Protein AF-0000000078899766 (afdb_homodimer)

Radius of gyration: 17.88 Å; Cα contacts (8 Å, |Δi|>4): 659; chains: 2; bounding box: 47×45×35 Å

Structure (mmCIF, N/CA/C/O backbone):
data_AF-0000000078899766-model_v1
#
loop_
_entity.id
_entity.type
_entity.pdbx_description
1 polymer 'methylmalonyl-CoA epimerase'
#
loop_
_atom_site.group_PDB
_atom_site.id
_atom_site.type_symbol
_atom_site.label_atom_id
_atom_site.label_alt_id
_atom_site.label_comp_id
_atom_site.label_asym_id
_atom_site.label_entity_id
_atom_site.label_seq_id
_atom_site.pdbx_PDB_ins_code
_atom_site.Cartn_x
_atom_site.Cartn_y
_atom_site.Cartn_z
_atom_site.occupancy
_atom_site.B_iso_or_equiv
_atom_site.auth_seq_id
_atom_site.auth_comp_id
_atom_site.auth_asym_id
_atom_site.auth_atom_id
_atom_site.pdbx_PDB_model_num
ATOM 1 N N . MET A 1 1 ? 4.43 -19.188 1.668 1 84.88 1 MET A N 1
ATOM 2 C CA . MET A 1 1 ? 5.105 -18.469 0.588 1 84.88 1 MET A CA 1
ATOM 3 C C . MET A 1 1 ? 5.336 -17.016 0.96 1 84.88 1 MET A C 1
ATOM 5 O O . MET A 1 1 ? 6.441 -16.641 1.365 1 84.88 1 MET A O 1
ATOM 9 N N . ILE A 1 2 ? 4.613 -15.852 0.729 1 97.75 2 ILE A N 1
ATOM 10 C CA . ILE A 1 2 ? 4.945 -14.492 1.145 1 97.75 2 ILE A CA 1
ATOM 11 C C . ILE A 1 2 ? 4.742 -14.352 2.65 1 97.75 2 ILE A C 1
ATOM 13 O O . ILE A 1 2 ? 3.818 -14.938 3.217 1 97.75 2 ILE A O 1
ATOM 17 N N . GLY A 1 3 ? 5.699 -13.695 3.354 1 98.06 3 GLY A N 1
ATOM 18 C CA . GLY A 1 3 ? 5.621 -13.375 4.77 1 98.06 3 GLY A CA 1
ATOM 19 C C . GLY A 1 3 ? 5.098 -11.977 5.039 1 98.06 3 GLY A C 1
ATOM 20 O O . GLY A 1 3 ? 4.066 -11.578 4.5 1 98.06 3 GLY A O 1
ATOM 21 N N . ARG A 1 4 ? 5.824 -11.227 5.848 1 98.5 4 ARG A N 1
ATOM 22 C CA . ARG A 1 4 ? 5.449 -9.891 6.293 1 98.5 4 ARG A CA 1
ATOM 23 C C . ARG A 1 4 ? 5.434 -8.906 5.129 1 98.5 4 ARG A C 1
ATOM 25 O O . ARG A 1 4 ? 6.176 -9.078 4.16 1 98.5 4 ARG A O 1
ATOM 32 N N . LEU A 1 5 ? 4.52 -7.902 5.199 1 98.88 5 LEU A N 1
ATOM 33 C CA . LEU A 1 5 ? 4.664 -6.715 4.363 1 98.88 5 LEU A CA 1
ATOM 34 C C . LEU A 1 5 ? 5.859 -5.883 4.809 1 98.88 5 LEU A C 1
ATOM 36 O O . LEU A 1 5 ? 5.855 -5.312 5.902 1 98.88 5 LEU A O 1
ATOM 40 N N . ASN A 1 6 ? 6.859 -5.855 3.98 1 98.69 6 ASN A N 1
ATOM 41 C CA . ASN A 1 6 ? 8.078 -5.133 4.336 1 98.69 6 ASN A CA 1
ATOM 42 C C . ASN A 1 6 ? 7.867 -3.621 4.285 1 98.69 6 ASN A C 1
ATOM 44 O O . ASN A 1 6 ? 8.266 -2.904 5.203 1 98.69 6 ASN A O 1
ATOM 48 N N . HIS A 1 7 ? 7.293 -3.176 3.213 1 98.81 7 HIS A N 1
ATOM 49 C CA . HIS A 1 7 ? 7.004 -1.754 3.061 1 98.81 7 HIS A CA 1
ATOM 50 C C . HIS A 1 7 ? 6.027 -1.511 1.915 1 98.81 7 HIS A C 1
ATOM 52 O O . HIS A 1 7 ? 5.766 -2.41 1.113 1 98.81 7 HIS A O 1
ATOM 58 N N . VAL A 1 8 ? 5.422 -0.384 1.888 1 98.94 8 VAL A N 1
ATOM 59 C CA . VAL A 1 8 ? 4.715 0.213 0.761 1 98.94 8 VAL A CA 1
ATOM 60 C C . VAL A 1 8 ? 5.5 1.412 0.234 1 98.94 8 VAL A C 1
ATOM 62 O O . VAL A 1 8 ? 5.918 2.277 1.008 1 98.94 8 VAL A O 1
ATOM 65 N N . ALA A 1 9 ? 5.711 1.458 -1.055 1 98.88 9 ALA A N 1
ATOM 66 C CA . ALA A 1 9 ? 6.484 2.557 -1.629 1 98.88 9 ALA A CA 1
ATOM 67 C C . ALA A 1 9 ? 5.566 3.584 -2.289 1 98.88 9 ALA A C 1
ATOM 69 O O . ALA A 1 9 ? 4.648 3.223 -3.025 1 98.88 9 ALA A O 1
ATOM 70 N N . ILE A 1 10 ? 5.793 4.809 -1.999 1 98.94 10 ILE A N 1
ATOM 71 C CA . ILE A 1 10 ? 5.086 5.938 -2.594 1 98.94 10 ILE A CA 1
ATOM 72 C C . ILE A 1 10 ? 6.082 6.859 -3.291 1 98.94 10 ILE A C 1
ATOM 74 O O . ILE A 1 10 ? 7.055 7.309 -2.682 1 98.94 10 ILE A O 1
ATOM 78 N N . VAL A 1 11 ? 5.871 7.105 -4.582 1 98.88 11 VAL A N 1
ATOM 79 C CA . VAL A 1 11 ? 6.652 8.109 -5.305 1 98.88 11 VAL A CA 1
ATOM 80 C C . VAL A 1 11 ? 6.086 9.5 -5.039 1 98.88 11 VAL A C 1
ATOM 82 O O . VAL A 1 11 ? 4.871 9.703 -5.113 1 98.88 11 VAL A O 1
ATOM 85 N N . VAL A 1 12 ? 6.953 10.406 -4.691 1 98.88 12 VAL A N 1
ATOM 86 C CA . VAL A 1 12 ? 6.5 11.75 -4.344 1 98.88 12 VAL A CA 1
ATOM 87 C C . VAL A 1 12 ? 7.25 12.781 -5.18 1 98.88 12 VAL A C 1
ATOM 89 O O . VAL A 1 12 ? 8.438 12.609 -5.473 1 98.88 12 VAL A O 1
ATOM 92 N N . PRO A 1 13 ? 6.625 13.867 -5.598 1 98.38 13 PRO A N 1
ATOM 93 C CA . PRO A 1 13 ? 7.285 14.883 -6.422 1 98.38 13 PRO A CA 1
ATOM 94 C C . PRO A 1 13 ? 8.266 15.742 -5.629 1 98.38 13 PRO A C 1
ATOM 96 O O . PRO A 1 13 ? 9.195 16.312 -6.203 1 98.38 13 PRO A O 1
ATOM 99 N N . ASP A 1 14 ? 8.008 15.883 -4.332 1 98.38 14 ASP A N 1
ATOM 100 C CA . ASP A 1 14 ? 8.812 16.688 -3.42 1 98.38 14 ASP A CA 1
ATOM 101 C C . 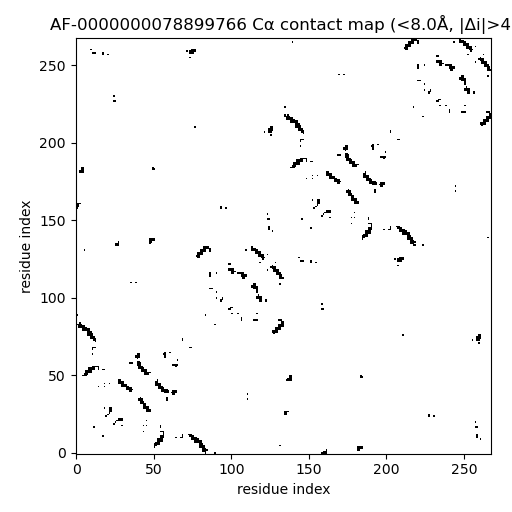ASP A 1 14 ? 9.062 15.953 -2.105 1 98.38 14 ASP A C 1
ATOM 103 O O . ASP A 1 14 ? 8.188 15.93 -1.23 1 98.38 14 ASP A O 1
ATOM 107 N N . LEU A 1 15 ? 10.25 15.414 -2.002 1 98.56 15 LEU A N 1
ATOM 108 C CA . LEU A 1 15 ? 10.578 14.531 -0.887 1 98.56 15 LEU A CA 1
ATOM 109 C C . LEU A 1 15 ? 10.539 15.289 0.435 1 98.56 15 LEU A C 1
ATOM 111 O O . LEU A 1 15 ? 10.07 14.758 1.446 1 98.56 15 LEU A O 1
ATOM 115 N N . ALA A 1 16 ? 11.102 16.469 0.474 1 98.62 16 ALA A N 1
ATOM 116 C CA . ALA A 1 16 ? 11.102 17.281 1.688 1 98.62 16 ALA A CA 1
ATOM 117 C C . ALA A 1 16 ? 9.68 17.578 2.148 1 98.62 16 ALA A C 1
ATOM 119 O O . ALA A 1 16 ? 9.367 17.469 3.336 1 98.62 16 ALA A O 1
ATOM 120 N N . ALA A 1 17 ? 8.812 18 1.228 1 98.5 17 ALA A N 1
ATOM 121 C CA . ALA A 1 17 ? 7.414 18.281 1.545 1 98.5 17 ALA A CA 1
ATOM 122 C C . ALA A 1 17 ? 6.719 17.031 2.086 1 98.5 17 ALA A C 1
ATOM 124 O O . ALA A 1 17 ? 5.984 17.109 3.076 1 98.5 17 ALA A O 1
ATOM 125 N N . ALA A 1 18 ? 6.906 15.906 1.445 1 98.75 18 ALA A N 1
ATOM 126 C CA . ALA A 1 18 ? 6.285 14.656 1.876 1 98.75 18 ALA A CA 1
ATOM 127 C C . ALA A 1 18 ? 6.773 14.25 3.264 1 98.75 18 ALA A C 1
ATOM 129 O O . ALA A 1 18 ? 5.973 13.867 4.121 1 98.75 18 ALA A O 1
ATOM 130 N N . SER A 1 19 ? 8.086 14.328 3.453 1 98.81 19 SER A N 1
ATOM 131 C CA . SER A 1 19 ? 8.664 14.023 4.758 1 98.81 19 SER A CA 1
ATOM 132 C C . SER A 1 19 ? 8.062 14.898 5.848 1 98.81 19 SER A C 1
ATOM 134 O O . SER A 1 19 ? 7.711 14.414 6.926 1 98.81 19 SER A O 1
ATOM 136 N N . GLY A 1 20 ? 7.973 16.172 5.574 1 98.5 20 GLY A N 1
ATOM 137 C CA . GLY A 1 20 ? 7.379 17.094 6.523 1 98.5 20 GLY A CA 1
ATOM 138 C C . GLY A 1 20 ? 5.934 16.766 6.855 1 98.5 20 GLY A C 1
ATOM 139 O O . GLY A 1 20 ? 5.527 16.828 8.016 1 98.5 20 GLY A O 1
ATOM 140 N N . THR A 1 21 ? 5.152 16.438 5.855 1 98.31 21 THR A N 1
ATOM 141 C CA . THR A 1 21 ? 3.752 16.094 6.062 1 98.31 21 THR A CA 1
ATOM 142 C C . THR A 1 21 ? 3.625 14.859 6.953 1 98.31 21 THR A C 1
ATOM 144 O O . THR A 1 21 ? 2.852 14.859 7.914 1 98.31 21 THR A O 1
ATOM 147 N N . TYR A 1 22 ? 4.363 13.789 6.656 1 98.75 22 TYR A N 1
ATOM 148 C CA . TYR A 1 22 ? 4.285 12.562 7.449 1 98.75 22 TYR A CA 1
ATOM 149 C C . TYR A 1 22 ? 4.773 12.805 8.875 1 98.75 22 TYR A C 1
ATOM 151 O O . TYR A 1 22 ? 4.199 12.281 9.828 1 98.75 22 TYR A O 1
ATOM 159 N N . ARG A 1 23 ? 5.797 13.578 9.016 1 98.31 23 ARG A N 1
ATOM 160 C CA . ARG A 1 23 ? 6.379 13.852 10.32 1 98.31 23 ARG A CA 1
ATOM 161 C C . ARG A 1 23 ? 5.492 14.797 11.133 1 98.31 23 ARG A C 1
ATOM 163 O O . ARG A 1 23 ? 5.09 14.469 12.25 1 98.31 23 ARG A O 1
ATOM 170 N N . ASP A 1 24 ? 5.129 15.953 10.602 1 97.69 24 ASP A N 1
ATOM 171 C CA . ASP A 1 24 ? 4.551 17.062 11.359 1 97.69 24 ASP A CA 1
ATOM 172 C C . ASP A 1 24 ? 3.025 16.969 11.375 1 97.69 24 ASP A C 1
ATOM 174 O O . ASP A 1 24 ? 2.391 17.344 12.367 1 97.69 24 ASP A O 1
ATOM 178 N N . THR A 1 25 ? 2.42 16.531 10.297 1 97.62 25 THR A N 1
ATOM 179 C CA . THR A 1 25 ? 0.965 16.469 10.195 1 97.62 25 THR A CA 1
ATOM 180 C C . THR A 1 25 ? 0.443 15.109 10.656 1 97.62 25 THR A C 1
ATOM 182 O O . THR A 1 25 ? -0.487 15.031 11.461 1 97.62 25 THR A O 1
ATOM 185 N N . LEU A 1 26 ? 1.075 14.008 10.203 1 98 26 LEU A N 1
ATOM 186 C CA . LEU A 1 26 ? 0.578 12.664 10.508 1 98 26 LEU A CA 1
ATOM 187 C C . LEU A 1 26 ? 1.255 12.109 11.758 1 98 26 LEU A C 1
ATOM 189 O O . LEU A 1 26 ? 0.837 11.078 12.281 1 98 26 LEU A O 1
ATOM 193 N N . GLY A 1 27 ? 2.344 12.773 12.188 1 97.5 27 GLY A N 1
ATOM 194 C CA . GLY A 1 27 ? 2.949 12.461 13.477 1 97.5 27 GLY A CA 1
ATOM 195 C C . GLY A 1 27 ? 3.812 11.219 13.438 1 97.5 27 GLY A C 1
ATOM 196 O O . GLY A 1 27 ? 3.998 10.555 14.461 1 97.5 27 GLY A O 1
ATOM 197 N N . ALA A 1 28 ? 4.25 10.82 12.32 1 98.25 28 ALA A N 1
ATOM 198 C CA . ALA A 1 28 ? 5.07 9.617 12.18 1 98.25 28 ALA A CA 1
ATOM 199 C C . ALA A 1 28 ? 6.551 9.938 12.383 1 98.25 28 ALA A C 1
ATOM 201 O O . ALA A 1 28 ? 6.953 11.102 12.312 1 98.25 28 ALA A O 1
ATOM 202 N N . ARG A 1 29 ? 7.309 8.852 12.719 1 98.44 29 ARG A N 1
ATOM 203 C CA . ARG A 1 29 ? 8.766 8.961 12.672 1 98.44 29 ARG A CA 1
ATOM 204 C C . ARG A 1 29 ? 9.281 8.82 11.242 1 98.44 29 ARG A C 1
ATOM 206 O O . ARG A 1 29 ? 8.898 7.895 10.523 1 98.44 29 ARG A O 1
ATOM 213 N N . VAL A 1 30 ? 10.148 9.711 10.82 1 98.69 30 VAL A N 1
ATOM 214 C CA . VAL A 1 30 ? 10.625 9.781 9.445 1 98.69 30 VAL A CA 1
ATOM 215 C C . VAL A 1 30 ? 12.148 9.812 9.422 1 98.69 30 VAL A C 1
ATOM 217 O O . VAL A 1 30 ? 12.773 10.539 10.195 1 98.69 30 VAL A O 1
ATOM 220 N N . SER A 1 31 ? 12.781 9.047 8.594 1 98.69 31 SER A N 1
ATOM 221 C CA . SER A 1 31 ? 14.234 8.984 8.492 1 98.69 31 SER A CA 1
ATOM 222 C C . SER A 1 31 ? 14.781 10.156 7.688 1 98.69 31 SER A C 1
ATOM 224 O O . SER A 1 31 ? 14.023 10.914 7.086 1 98.69 31 SER A O 1
ATOM 226 N N . ALA A 1 32 ? 16.141 10.297 7.723 1 98.44 32 ALA A N 1
ATOM 227 C CA . ALA A 1 32 ? 16.797 11.203 6.801 1 98.44 32 ALA A CA 1
ATOM 228 C C . ALA A 1 32 ? 16.781 10.664 5.375 1 98.44 32 ALA A C 1
ATOM 230 O O . ALA A 1 32 ? 16.688 9.453 5.168 1 98.44 32 ALA A O 1
ATOM 231 N N . PRO A 1 33 ? 16.781 11.609 4.414 1 98.56 33 PRO A N 1
ATOM 232 C CA . PRO A 1 33 ? 16.891 11.133 3.033 1 98.56 33 PRO A CA 1
ATOM 233 C C . PRO A 1 33 ? 18.219 10.438 2.748 1 98.56 33 PRO A C 1
ATOM 235 O O . PRO A 1 33 ? 19.25 10.844 3.27 1 98.56 33 PRO A O 1
ATOM 238 N N . VAL A 1 34 ? 18.188 9.398 1.978 1 98.06 34 VAL A N 1
ATOM 239 C CA . VAL A 1 34 ? 19.359 8.656 1.545 1 98.06 34 VAL A CA 1
ATOM 240 C C . VAL A 1 34 ? 19.359 8.516 0.024 1 98.06 34 VAL A C 1
ATOM 242 O O . VAL A 1 34 ? 18.391 8.008 -0.554 1 98.06 34 VAL A O 1
ATOM 245 N N . ASP A 1 35 ? 20.406 8.945 -0.597 1 97.75 35 ASP A N 1
ATOM 246 C CA . ASP A 1 35 ? 20.578 8.742 -2.031 1 97.75 35 ASP A CA 1
ATOM 247 C C . ASP A 1 35 ? 21.016 7.309 -2.334 1 97.75 35 ASP A C 1
ATOM 249 O O . ASP A 1 35 ? 21.938 6.789 -1.71 1 97.75 35 ASP A O 1
ATOM 253 N N . LEU A 1 36 ? 20.328 6.719 -3.217 1 96.06 36 LEU A N 1
ATOM 254 C CA . LEU A 1 36 ? 20.688 5.406 -3.734 1 96.06 36 LEU A CA 1
ATOM 255 C C . LEU A 1 36 ? 20.969 5.469 -5.234 1 96.06 36 LEU A C 1
ATOM 257 O O . LEU A 1 36 ? 20.141 5.027 -6.039 1 96.06 36 LEU A O 1
ATOM 261 N N . PRO A 1 37 ? 22.125 5.898 -5.621 1 95.25 37 PRO A N 1
ATOM 262 C CA . PRO A 1 37 ? 22.438 6.133 -7.031 1 95.25 37 PRO A CA 1
ATOM 263 C C . PRO A 1 37 ? 22.25 4.883 -7.891 1 95.25 37 PRO A C 1
ATOM 265 O O . PRO A 1 37 ? 21.766 4.977 -9.023 1 95.25 37 PRO A O 1
ATOM 268 N N . ALA A 1 38 ? 22.609 3.734 -7.359 1 91.75 38 ALA A N 1
ATOM 269 C CA . ALA A 1 38 ? 22.484 2.49 -8.117 1 91.75 38 ALA A CA 1
ATOM 270 C C . ALA A 1 38 ? 21.031 2.191 -8.461 1 91.75 38 ALA A C 1
ATOM 272 O O . ALA A 1 38 ? 20.75 1.491 -9.43 1 91.75 38 ALA A O 1
ATOM 273 N N . HIS A 1 39 ? 20.109 2.793 -7.723 1 93.44 39 HIS A N 1
ATOM 274 C CA . HIS A 1 39 ? 18.688 2.566 -7.941 1 93.44 39 HIS A CA 1
ATOM 275 C C . HIS A 1 39 ? 18.016 3.789 -8.562 1 93.44 39 HIS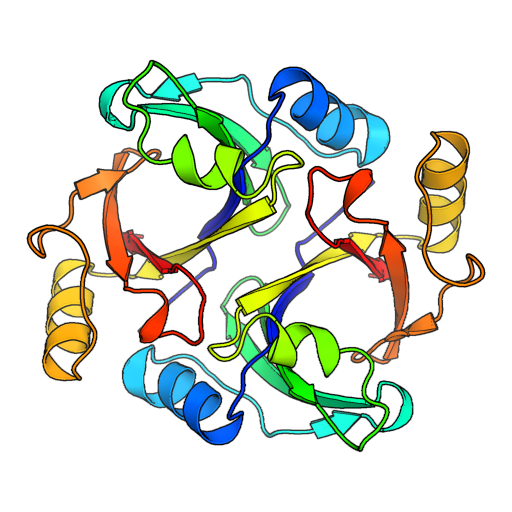 A C 1
ATOM 277 O O . HIS A 1 39 ? 16.828 3.771 -8.852 1 93.44 39 HIS A O 1
ATOM 283 N N . GLY A 1 40 ? 18.781 4.879 -8.719 1 96.56 40 GLY A N 1
ATOM 284 C CA . GLY A 1 40 ? 18.266 6.094 -9.336 1 96.56 40 GLY A CA 1
ATOM 285 C C . GLY A 1 40 ? 17.219 6.793 -8.508 1 96.56 40 GLY A C 1
ATOM 286 O O . GLY A 1 40 ? 16.312 7.43 -9.047 1 96.56 40 GLY A O 1
ATOM 287 N N . VAL A 1 41 ? 17.281 6.598 -7.172 1 98.19 41 VAL A N 1
ATOM 288 C CA . VAL A 1 41 ? 16.266 7.219 -6.344 1 98.19 41 VAL A CA 1
ATOM 289 C C . VAL A 1 41 ? 16.891 7.797 -5.078 1 98.19 41 VAL A C 1
ATOM 291 O O . VAL A 1 41 ? 18 7.41 -4.703 1 98.19 41 VAL A O 1
ATOM 294 N N . THR A 1 42 ? 16.266 8.789 -4.484 1 98.5 42 THR A N 1
ATOM 295 C CA . THR A 1 42 ? 16.422 9.164 -3.084 1 98.5 42 THR A CA 1
ATOM 296 C C . THR A 1 42 ? 15.258 8.633 -2.252 1 98.5 42 THR A C 1
ATOM 298 O O . THR A 1 42 ? 14.102 8.719 -2.67 1 98.5 42 THR A O 1
ATOM 301 N N . THR A 1 43 ? 15.578 8.078 -1.118 1 98.31 43 THR A N 1
ATOM 302 C CA . THR A 1 43 ? 14.523 7.441 -0.331 1 98.31 43 THR A CA 1
ATOM 303 C C . THR A 1 43 ? 14.453 8.047 1.068 1 98.31 43 THR A C 1
ATOM 305 O O . THR A 1 43 ? 15.453 8.547 1.581 1 98.31 43 THR A O 1
ATOM 308 N N . VAL A 1 44 ? 13.336 8.125 1.622 1 98.69 44 VAL A N 1
ATOM 309 C CA . VAL A 1 44 ? 13.008 8.398 3.018 1 98.69 44 VAL A CA 1
ATOM 310 C C . VAL A 1 44 ? 12.055 7.324 3.543 1 98.69 44 VAL A C 1
ATOM 312 O O . VAL A 1 44 ? 11.141 6.898 2.838 1 98.69 44 VAL A O 1
ATOM 315 N N . PHE A 1 45 ? 12.273 6.883 4.758 1 98.75 45 PHE A N 1
ATOM 316 C CA . PHE A 1 45 ? 11.383 5.883 5.34 1 98.75 45 PHE A CA 1
ATOM 317 C C . PHE A 1 45 ? 10.523 6.496 6.438 1 98.75 45 PHE A C 1
ATOM 319 O O . PHE A 1 45 ? 11.039 7.188 7.32 1 98.75 45 PHE A O 1
ATOM 326 N N . VAL A 1 46 ? 9.227 6.32 6.328 1 98.81 46 VAL A N 1
ATOM 327 C CA . VAL A 1 46 ? 8.266 6.559 7.402 1 98.81 46 VAL A CA 1
ATOM 328 C C . VAL A 1 46 ? 8.094 5.289 8.234 1 98.81 46 VAL A C 1
ATOM 330 O O . VAL A 1 46 ? 7.637 4.262 7.723 1 98.81 46 VAL A O 1
ATOM 333 N N . GLU A 1 47 ? 8.414 5.32 9.438 1 98.44 47 GLU A N 1
ATOM 334 C CA . GLU A 1 47 ? 8.383 4.141 10.289 1 98.44 47 GLU A CA 1
ATOM 335 C C . GLU A 1 47 ? 7.031 4.008 10.992 1 98.44 47 GLU A C 1
ATOM 337 O O . GLU A 1 47 ? 6.578 4.938 11.656 1 98.44 47 GLU A O 1
ATOM 342 N N . LEU A 1 48 ? 6.402 2.902 10.781 1 98.62 48 LEU A N 1
ATOM 343 C CA . LEU A 1 48 ? 5.195 2.52 11.508 1 98.62 48 LEU A CA 1
ATOM 344 C C . LEU A 1 48 ? 5.48 1.38 12.477 1 98.62 48 LEU A C 1
ATOM 346 O O . LEU A 1 48 ? 6.523 0.725 12.383 1 98.62 48 LEU A O 1
ATOM 350 N N . PRO A 1 49 ? 4.59 1.122 13.477 1 98.44 49 PRO A N 1
ATOM 351 C CA . PRO A 1 49 ? 4.836 0.057 14.453 1 98.44 49 PRO A CA 1
ATOM 352 C C . PRO A 1 49 ? 5.012 -1.312 13.797 1 98.44 49 PRO A C 1
ATOM 354 O O . PRO A 1 49 ? 5.695 -2.18 14.344 1 98.44 49 PRO A O 1
ATOM 357 N N . ASN A 1 50 ? 4.457 -1.531 12.68 1 98.75 50 ASN A N 1
ATOM 358 C CA . ASN A 1 50 ? 4.41 -2.893 12.156 1 98.75 50 ASN A CA 1
ATOM 359 C C . ASN A 1 50 ? 5.035 -2.98 10.766 1 98.75 50 ASN A C 1
ATOM 361 O O . ASN A 1 50 ? 5.207 -4.074 10.227 1 98.75 50 ASN A O 1
ATOM 365 N N . THR A 1 51 ? 5.375 -1.948 10.102 1 98.69 51 THR A N 1
ATOM 366 C CA . THR A 1 51 ? 5.957 -1.887 8.766 1 98.69 51 THR A CA 1
ATOM 367 C C . THR A 1 51 ? 6.5 -0.491 8.477 1 98.69 51 THR A C 1
ATOM 369 O O . THR A 1 51 ? 6.785 0.273 9.398 1 98.69 51 THR A O 1
ATOM 372 N N . LYS A 1 52 ? 6.738 -0.171 7.156 1 98.69 52 LYS A N 1
ATOM 373 C CA . LYS A 1 52 ? 7.25 1.137 6.758 1 98.69 52 LYS A CA 1
ATOM 374 C C . LYS A 1 52 ? 6.57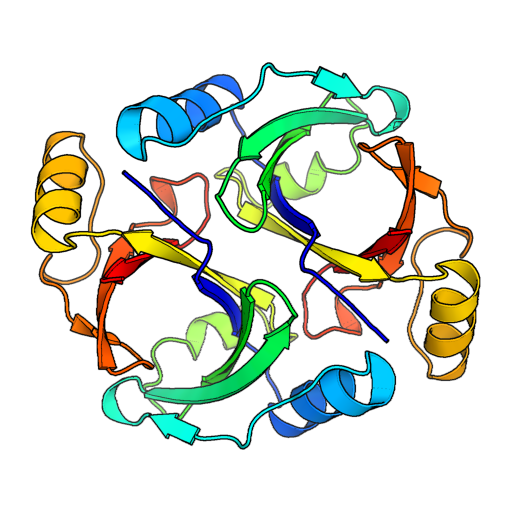4 1.627 5.48 1 98.69 52 LYS A C 1
ATOM 376 O O . LYS A 1 52 ? 6.109 0.823 4.672 1 98.69 52 LYS A O 1
ATOM 381 N N . ILE A 1 53 ? 6.504 2.918 5.398 1 98.88 53 ILE A N 1
ATOM 382 C CA . ILE A 1 53 ? 6.277 3.57 4.113 1 98.88 53 ILE A CA 1
ATOM 383 C C . ILE A 1 53 ? 7.602 4.078 3.549 1 98.88 53 ILE A C 1
ATOM 385 O O . ILE A 1 53 ? 8.359 4.754 4.246 1 98.88 53 ILE A O 1
ATOM 389 N N . GLU A 1 54 ? 7.918 3.662 2.367 1 98.81 54 GLU A N 1
ATOM 390 C CA . GLU A 1 54 ? 9.094 4.148 1.655 1 98.81 54 GLU A CA 1
ATOM 391 C C . GLU A 1 54 ? 8.734 5.285 0.702 1 98.81 54 GLU A C 1
ATOM 393 O O . GLU A 1 54 ? 8.016 5.074 -0.28 1 98.81 54 GLU A O 1
ATOM 398 N N . LEU A 1 55 ? 9.148 6.48 0.99 1 98.88 55 LEU A N 1
ATOM 399 C CA . LEU A 1 55 ? 9 7.605 0.074 1 98.88 55 LEU A CA 1
ATOM 400 C C . LEU A 1 55 ? 10.148 7.652 -0.922 1 98.88 55 LEU A C 1
ATOM 402 O O . LEU A 1 55 ? 11.32 7.57 -0.532 1 98.88 55 LEU A O 1
ATOM 406 N N . LEU A 1 56 ? 9.812 7.758 -2.205 1 98.81 56 LEU A N 1
ATOM 407 C CA . LEU A 1 56 ? 10.797 7.734 -3.277 1 98.81 56 LEU A CA 1
ATOM 408 C C . LEU A 1 56 ? 10.742 9.016 -4.098 1 98.81 56 LEU A C 1
ATOM 410 O O . LEU A 1 56 ? 9.656 9.508 -4.418 1 98.81 56 LEU A O 1
ATOM 414 N N . HIS A 1 57 ? 11.812 9.547 -4.422 1 98.75 57 HIS A N 1
ATOM 415 C CA . HIS A 1 57 ? 11.961 10.633 -5.379 1 98.75 57 HIS A CA 1
ATOM 416 C C . HIS A 1 57 ? 13.047 10.32 -6.406 1 98.75 57 HIS A C 1
ATOM 418 O O . HIS A 1 57 ? 14.078 9.734 -6.062 1 98.75 57 HIS A O 1
ATOM 424 N N . PRO A 1 58 ? 12.828 10.719 -7.695 1 98.5 58 PRO A N 1
ATOM 425 C CA . PRO A 1 58 ? 13.836 10.453 -8.727 1 98.5 58 PRO A CA 1
ATOM 426 C C . PRO A 1 58 ? 15.188 11.086 -8.414 1 98.5 58 PRO A C 1
ATOM 428 O O . PRO A 1 58 ? 15.242 12.211 -7.91 1 98.5 58 PRO A O 1
ATOM 431 N N . LEU A 1 59 ? 16.188 10.336 -8.578 1 98 59 LEU A N 1
ATOM 432 C CA . LEU A 1 59 ? 17.562 10.812 -8.5 1 98 59 LEU A CA 1
ATOM 433 C C . LEU A 1 59 ? 18.25 10.695 -9.852 1 98 59 LEU A C 1
ATOM 435 O O . LEU A 1 59 ? 18.438 9.586 -10.359 1 98 59 LEU A O 1
ATOM 439 N N . GLY A 1 60 ? 18.594 11.844 -10.469 1 94.25 60 GLY A N 1
ATOM 440 C CA . GLY A 1 60 ? 19.266 11.844 -11.766 1 94.25 60 GLY A CA 1
ATOM 441 C C . GLY A 1 60 ? 18.297 11.789 -12.938 1 94.25 60 GLY A C 1
ATOM 442 O O . GLY A 1 60 ? 17.109 11.531 -12.75 1 94.25 60 GLY A O 1
ATOM 443 N N . ALA A 1 61 ? 18.75 11.969 -14.148 1 91.38 61 ALA A N 1
ATOM 444 C CA . ALA A 1 61 ? 17.938 12.07 -15.359 1 91.38 61 ALA A CA 1
ATOM 445 C C . ALA A 1 61 ? 17.438 10.703 -15.805 1 91.38 61 ALA A C 1
ATOM 447 O O . ALA A 1 61 ? 16.422 10.602 -16.484 1 91.38 61 ALA A O 1
ATOM 448 N N . ASP A 1 62 ? 18.109 9.617 -15.406 1 93.44 62 ASP A N 1
ATOM 449 C CA . ASP A 1 62 ? 17.766 8.281 -15.867 1 93.44 62 ASP A CA 1
ATOM 450 C C . ASP A 1 62 ? 17.031 7.492 -14.781 1 93.44 62 ASP A C 1
ATOM 452 O O . ASP A 1 62 ? 17.031 6.262 -14.797 1 93.44 62 ASP A O 1
ATOM 456 N N . SER A 1 63 ? 16.484 8.164 -13.891 1 97.5 63 SER A N 1
ATOM 457 C CA . SER A 1 63 ? 15.773 7.488 -12.805 1 97.5 63 SER A CA 1
ATOM 458 C C . SER A 1 63 ? 14.703 6.551 -13.352 1 97.5 63 SER A C 1
ATOM 460 O O . SER A 1 63 ? 13.922 6.938 -14.219 1 97.5 63 SER A O 1
ATOM 462 N N . PRO A 1 64 ? 14.648 5.332 -12.797 1 95.38 64 PRO A N 1
ATOM 463 C CA . PRO A 1 64 ? 13.641 4.383 -13.273 1 95.38 64 PRO A CA 1
ATOM 464 C C . PRO A 1 64 ? 12.219 4.797 -12.891 1 95.38 64 PRO A C 1
ATOM 466 O O . PRO A 1 64 ? 11.25 4.223 -13.398 1 95.38 64 PRO A O 1
ATOM 469 N N . ILE A 1 65 ? 12 5.758 -11.953 1 97.62 65 ILE A N 1
ATOM 470 C CA . ILE A 1 65 ? 10.656 6.133 -11.531 1 97.62 65 ILE A CA 1
ATOM 471 C C . ILE A 1 65 ? 10.305 7.512 -12.094 1 97.62 65 ILE A C 1
ATOM 473 O O . ILE A 1 65 ? 9.297 8.102 -11.711 1 97.62 65 ILE A O 1
ATOM 477 N N . ALA A 1 66 ? 11.125 8.078 -12.953 1 97.75 66 ALA A N 1
ATOM 478 C CA . ALA A 1 66 ? 10.867 9.383 -13.547 1 97.75 66 ALA A CA 1
ATOM 479 C C . ALA A 1 66 ? 9.578 9.367 -14.375 1 97.75 66 ALA A C 1
ATOM 481 O O . ALA A 1 66 ? 8.766 10.289 -14.289 1 97.75 66 ALA A O 1
ATOM 482 N N . LYS A 1 67 ? 9.406 8.406 -15.195 1 97.62 67 LYS A N 1
ATOM 483 C CA . LYS A 1 67 ? 8.219 8.297 -16.047 1 97.62 67 LYS A CA 1
ATOM 484 C C . LYS A 1 67 ? 6.953 8.164 -15.195 1 97.62 67 LYS A C 1
ATOM 486 O O . LYS A 1 67 ? 5.898 8.695 -15.555 1 97.62 67 LYS A O 1
ATOM 491 N N . PHE A 1 68 ? 7.082 7.344 -14.133 1 97.81 68 PHE A N 1
ATOM 492 C CA . PHE A 1 68 ? 5.957 7.207 -13.211 1 97.81 68 PHE A CA 1
ATOM 493 C C . PHE A 1 68 ? 5.48 8.578 -12.734 1 97.81 68 PHE A C 1
ATOM 495 O O . PHE A 1 68 ? 4.285 8.867 -12.758 1 97.81 68 PHE A O 1
ATOM 502 N N . LEU A 1 69 ? 6.418 9.398 -12.305 1 97.81 69 LEU A N 1
ATOM 503 C CA . LEU A 1 69 ? 6.082 10.727 -11.781 1 97.81 69 LEU A CA 1
ATOM 504 C C . LEU A 1 69 ? 5.547 11.617 -12.891 1 97.81 69 LEU A C 1
ATOM 506 O O . LEU A 1 69 ? 4.664 12.445 -12.656 1 97.81 69 LEU A O 1
ATOM 510 N N . GLU A 1 70 ? 6.074 11.469 -14.109 1 97.69 70 GLU A N 1
ATOM 511 C CA . GLU A 1 70 ? 5.555 12.203 -15.258 1 97.69 70 GLU A CA 1
ATOM 512 C C . GLU A 1 70 ? 4.074 11.898 -15.484 1 97.69 70 GLU A C 1
ATOM 514 O O . GLU A 1 70 ? 3.283 12.805 -15.742 1 97.69 70 GLU A O 1
ATOM 519 N N . LYS A 1 71 ? 3.711 10.672 -15.352 1 97.44 71 LYS A N 1
ATOM 520 C CA . LYS A 1 71 ? 2.338 10.227 -15.57 1 97.44 71 LYS A CA 1
ATOM 521 C C . LYS A 1 71 ? 1.456 10.555 -14.367 1 97.44 71 LYS A C 1
ATOM 523 O O . LYS A 1 71 ? 0.235 10.656 -14.5 1 97.44 71 LYS A O 1
ATOM 528 N N . ASN A 1 72 ? 2.076 10.641 -13.219 1 97.88 72 ASN A N 1
ATOM 529 C CA . ASN A 1 72 ? 1.42 10.945 -11.945 1 97.88 72 ASN A CA 1
ATOM 530 C C . ASN A 1 72 ? 2.068 12.133 -11.25 1 97.88 72 ASN A C 1
ATOM 532 O O . ASN A 1 72 ? 2.748 11.969 -10.234 1 97.88 72 ASN A O 1
ATOM 536 N N . PRO A 1 73 ? 1.793 13.32 -11.711 1 98.06 73 PRO A N 1
ATOM 537 C CA . PRO A 1 73 ? 2.543 14.484 -11.242 1 98.06 73 PRO A CA 1
ATOM 538 C C . PRO A 1 73 ? 2.363 14.742 -9.75 1 98.06 73 PRO A C 1
ATOM 540 O O . PRO A 1 73 ? 3.217 15.367 -9.117 1 98.06 73 PRO A O 1
ATOM 543 N N . SER A 1 74 ? 1.268 14.25 -9.133 1 98.06 74 SER A N 1
ATOM 544 C CA . SER A 1 74 ? 1.034 14.422 -7.703 1 98.06 74 SER A CA 1
ATOM 545 C C . SER A 1 74 ? 1.649 13.273 -6.906 1 98.06 74 SER A C 1
ATOM 547 O O . SER A 1 74 ? 1.589 13.273 -5.676 1 98.06 74 SER A O 1
ATOM 549 N N . GLY A 1 75 ? 2.305 12.328 -7.586 1 98.56 75 GLY A N 1
ATOM 550 C CA . GLY A 1 75 ? 2.812 11.133 -6.93 1 98.56 75 GLY A CA 1
ATOM 551 C C . GLY A 1 75 ? 1.805 10 -6.895 1 98.56 75 GLY A C 1
ATOM 552 O O . GLY A 1 75 ? 0.854 9.984 -7.68 1 98.56 75 GLY A O 1
ATOM 553 N N . GLY A 1 76 ? 2.123 9.016 -6.039 1 98.69 76 GLY A N 1
ATOM 554 C CA . GLY A 1 76 ? 1.233 7.871 -5.918 1 98.69 76 GLY A CA 1
ATOM 555 C C . GLY A 1 76 ? 1.934 6.625 -5.414 1 98.69 76 GLY A C 1
ATOM 556 O O . GLY A 1 76 ? 3.164 6.578 -5.355 1 98.69 76 GLY A O 1
ATOM 557 N N . ILE A 1 77 ? 1.124 5.68 -5.023 1 98.88 77 ILE A N 1
ATOM 558 C CA . ILE A 1 77 ? 1.671 4.406 -4.57 1 98.88 77 ILE A CA 1
ATOM 559 C C . ILE A 1 77 ? 2.303 3.67 -5.75 1 98.88 77 ILE A C 1
ATOM 561 O O . ILE A 1 77 ? 1.666 3.49 -6.789 1 98.88 77 ILE A O 1
ATOM 565 N N . HIS A 1 78 ? 3.539 3.287 -5.539 1 98.69 78 HIS A N 1
ATOM 566 C CA . HIS A 1 78 ? 4.316 2.699 -6.625 1 98.69 78 HIS A CA 1
ATOM 567 C C . HIS A 1 78 ? 4.305 1.177 -6.551 1 98.69 78 HIS A C 1
ATOM 569 O O . HIS A 1 78 ? 4.055 0.505 -7.555 1 98.69 78 HIS A O 1
ATOM 575 N N . HIS A 1 79 ? 4.633 0.598 -5.387 1 98.75 79 HIS A N 1
ATOM 576 C CA . HIS A 1 79 ? 4.68 -0.853 -5.246 1 98.75 79 HIS A CA 1
ATOM 577 C C . HIS A 1 79 ? 4.504 -1.27 -3.789 1 98.75 79 HIS A C 1
ATOM 579 O O . HIS A 1 79 ? 4.562 -0.43 -2.887 1 98.75 79 HIS A O 1
ATOM 585 N N . ILE A 1 80 ? 4.18 -2.502 -3.564 1 98.81 80 ILE A N 1
ATOM 586 C CA . ILE A 1 80 ? 4.203 -3.129 -2.248 1 98.81 80 ILE A CA 1
ATOM 587 C C . ILE A 1 80 ? 5.27 -4.219 -2.215 1 98.81 80 ILE A C 1
ATOM 589 O O . ILE A 1 80 ? 5.547 -4.859 -3.232 1 98.81 80 ILE A O 1
ATOM 593 N N . CYS A 1 81 ? 5.895 -4.383 -1.069 1 98.81 81 CYS A N 1
ATOM 594 C CA . CYS A 1 81 ? 6.984 -5.344 -0.934 1 98.81 81 CYS A CA 1
ATOM 595 C C . CYS A 1 81 ? 6.656 -6.391 0.121 1 98.81 81 CYS A C 1
ATOM 597 O O . CYS A 1 81 ? 6.383 -6.055 1.274 1 98.81 81 CYS A O 1
ATOM 599 N N . TYR A 1 82 ? 6.66 -7.664 -0.255 1 98.81 82 TYR A N 1
ATOM 600 C CA . TYR A 1 82 ? 6.527 -8.781 0.672 1 98.81 82 TYR A CA 1
ATOM 601 C C . TYR A 1 82 ? 7.883 -9.43 0.944 1 98.81 82 TYR A C 1
ATOM 603 O O . TYR A 1 82 ? 8.703 -9.578 0.033 1 98.81 82 TYR A O 1
ATOM 611 N N . GLU A 1 83 ? 8.047 -9.859 2.16 1 98.69 83 GLU A N 1
ATOM 612 C CA . GLU A 1 83 ? 9.234 -10.656 2.482 1 98.69 83 GLU A CA 1
ATOM 613 C C . GLU A 1 83 ? 9.023 -12.125 2.129 1 98.69 83 GLU A C 1
ATOM 615 O O . GLU A 1 83 ? 7.914 -12.648 2.252 1 98.69 83 GLU A O 1
ATOM 620 N N . VAL A 1 84 ? 10.094 -12.758 1.709 1 98.56 84 VAL A N 1
ATOM 621 C CA . VAL A 1 84 ? 10.125 -14.203 1.517 1 98.56 84 VAL A CA 1
ATOM 622 C C . VAL A 1 84 ? 11.352 -14.789 2.199 1 98.56 84 VAL A C 1
ATOM 624 O O . VAL A 1 84 ? 12.375 -14.117 2.344 1 98.56 84 VAL A O 1
ATOM 627 N N . GLU A 1 85 ? 11.297 -16 2.654 1 98.06 85 GLU A N 1
ATOM 628 C CA . GLU A 1 85 ? 12.391 -16.641 3.377 1 98.06 85 GLU A CA 1
ATOM 629 C C . GLU A 1 85 ? 13.562 -16.969 2.447 1 98.06 85 GLU A C 1
ATOM 631 O O . GLU A 1 85 ? 14.719 -16.797 2.82 1 98.06 85 GLU A O 1
ATOM 636 N N . ASP A 1 86 ? 13.328 -17.469 1.317 1 98 86 ASP A N 1
ATOM 637 C CA . ASP A 1 86 ? 14.297 -17.828 0.288 1 98 86 ASP A CA 1
ATOM 638 C C . ASP A 1 86 ? 13.891 -17.281 -1.074 1 98 86 ASP A C 1
ATOM 640 O O . ASP A 1 86 ? 13.016 -17.828 -1.741 1 98 86 ASP A O 1
ATOM 644 N N . ILE A 1 87 ? 14.578 -16.25 -1.481 1 98.06 87 ILE A N 1
ATOM 645 C CA . ILE A 1 87 ? 14.156 -15.492 -2.648 1 98.06 87 ILE A CA 1
ATOM 646 C C . ILE A 1 87 ? 14.336 -16.328 -3.91 1 98.06 87 ILE A C 1
ATOM 648 O O . ILE A 1 87 ? 13.555 -16.219 -4.855 1 98.06 87 ILE A O 1
ATOM 652 N N . LEU A 1 88 ? 15.352 -17.141 -3.979 1 97.81 88 LEU A N 1
ATOM 653 C CA . LEU A 1 88 ? 15.578 -17.984 -5.148 1 97.81 88 LEU A CA 1
ATOM 654 C C . LEU A 1 88 ? 14.516 -19.078 -5.254 1 97.81 88 LEU A C 1
ATOM 656 O O . LEU A 1 88 ? 14.008 -19.344 -6.344 1 97.81 88 LEU A O 1
ATOM 660 N N . ALA A 1 89 ? 14.211 -19.672 -4.129 1 97.88 89 ALA A N 1
ATOM 661 C CA . ALA A 1 89 ? 13.141 -20.672 -4.113 1 97.88 89 ALA A CA 1
ATOM 662 C C . ALA A 1 89 ? 11.812 -20.047 -4.527 1 97.88 89 ALA A C 1
ATOM 664 O O . ALA A 1 89 ? 11.039 -20.641 -5.281 1 97.88 89 ALA A O 1
ATOM 665 N N . ALA A 1 90 ? 11.523 -18.859 -3.984 1 97.81 90 ALA A N 1
ATOM 666 C CA . ALA A 1 90 ? 10.305 -18.141 -4.359 1 97.81 90 ALA A CA 1
ATOM 667 C C . ALA A 1 90 ? 10.273 -17.859 -5.859 1 97.81 90 ALA A C 1
ATOM 669 O O . ALA A 1 90 ? 9.266 -18.125 -6.523 1 97.81 90 ALA A O 1
ATOM 670 N N . ARG A 1 91 ? 11.352 -17.312 -6.379 1 97.69 91 ARG A N 1
ATOM 671 C CA . ARG A 1 91 ? 11.469 -17 -7.801 1 97.69 91 ARG A CA 1
ATOM 672 C C . ARG A 1 91 ? 11.141 -18.234 -8.648 1 97.69 91 ARG A C 1
ATOM 674 O O . ARG A 1 91 ? 10.328 -18.156 -9.57 1 97.69 91 ARG A O 1
ATOM 681 N N . ASP A 1 92 ? 11.812 -19.328 -8.312 1 97.44 92 ASP A N 1
ATOM 682 C CA . ASP A 1 92 ? 11.648 -20.547 -9.094 1 97.44 92 ASP A CA 1
ATOM 683 C C . ASP A 1 92 ? 10.211 -21.047 -9.039 1 97.44 92 ASP A C 1
ATOM 685 O O . ASP A 1 92 ? 9.648 -21.438 -10.062 1 97.44 92 ASP A O 1
ATOM 689 N N . ARG A 1 93 ? 9.656 -21 -7.902 1 96.94 93 ARG A N 1
ATOM 690 C CA . ARG A 1 93 ? 8.266 -21.422 -7.734 1 96.94 93 ARG A CA 1
ATOM 691 C C . ARG A 1 93 ? 7.324 -20.547 -8.555 1 96.94 93 ARG A C 1
ATOM 693 O O . ARG A 1 93 ? 6.43 -21.047 -9.234 1 96.94 93 ARG A O 1
ATOM 700 N N . LEU A 1 94 ? 7.453 -19.234 -8.461 1 97.31 94 LEU A N 1
ATOM 701 C CA . LEU A 1 94 ? 6.578 -18.281 -9.141 1 97.31 94 LEU A CA 1
ATOM 702 C C . LEU A 1 94 ? 6.719 -18.406 -10.656 1 97.31 94 LEU A C 1
ATOM 704 O O . LEU A 1 94 ? 5.723 -18.391 -11.383 1 97.31 94 LEU A O 1
ATOM 708 N N . LYS A 1 95 ? 7.918 -18.578 -11.141 1 96.31 95 LYS A N 1
ATOM 709 C CA . LYS A 1 95 ? 8.133 -18.797 -12.57 1 96.31 95 LYS A CA 1
ATOM 710 C C . LYS A 1 95 ? 7.449 -20.062 -13.047 1 96.31 95 LYS A C 1
ATOM 712 O O . LYS A 1 95 ? 6.84 -20.094 -14.117 1 96.31 95 LYS A O 1
ATOM 717 N N . ALA A 1 96 ? 7.586 -21.078 -12.266 1 96.38 96 ALA A N 1
ATOM 718 C CA . ALA A 1 96 ? 6.977 -22.359 -12.617 1 96.38 96 ALA A CA 1
ATOM 719 C C . ALA A 1 96 ? 5.461 -22.234 -12.703 1 96.38 96 ALA A C 1
ATOM 721 O O . ALA A 1 96 ? 4.812 -22.984 -13.445 1 96.38 96 ALA A O 1
ATOM 722 N N . GLN A 1 97 ? 4.938 -21.281 -12 1 95.69 97 GLN A N 1
ATOM 723 C CA . GLN A 1 97 ? 3.494 -21.078 -11.977 1 95.69 97 GLN A CA 1
ATOM 724 C C . GLN A 1 97 ? 3.076 -20.031 -13 1 95.69 97 GLN A C 1
ATOM 726 O O . GLN A 1 97 ? 1.918 -19.609 -13.031 1 95.69 97 GLN A O 1
ATOM 731 N N . GLY A 1 98 ? 4.016 -19.484 -13.758 1 94.62 98 GLY A N 1
ATOM 732 C CA . GLY A 1 98 ? 3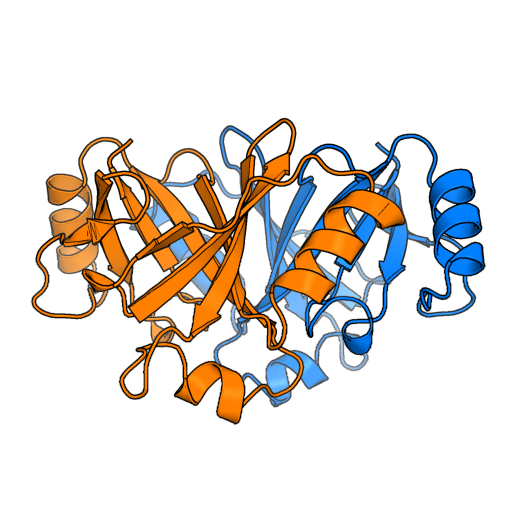.691 -18.625 -14.883 1 94.62 98 GLY A CA 1
ATOM 733 C C . GLY A 1 98 ? 3.822 -17.156 -14.57 1 94.62 98 GLY A C 1
ATOM 734 O O . GLY A 1 98 ? 3.469 -16.297 -15.391 1 94.62 98 GLY A O 1
ATOM 735 N N . MET A 1 99 ? 4.324 -16.844 -13.398 1 95.56 99 MET A N 1
ATOM 736 C CA . MET A 1 99 ? 4.496 -15.43 -13.055 1 95.56 99 MET A CA 1
ATOM 737 C C . MET A 1 99 ? 5.719 -14.844 -13.758 1 95.56 99 MET A C 1
ATOM 739 O O . MET A 1 99 ? 6.746 -15.508 -13.883 1 95.56 99 MET A O 1
ATOM 743 N N . ARG A 1 100 ? 5.582 -13.656 -14.273 1 95.5 100 ARG A N 1
ATOM 744 C CA . ARG A 1 100 ? 6.695 -12.969 -14.914 1 95.5 100 ARG A CA 1
ATOM 745 C C . ARG A 1 100 ? 7.539 -12.219 -13.883 1 95.5 100 ARG A C 1
ATOM 747 O O . ARG A 1 100 ? 7.023 -11.383 -13.141 1 95.5 100 ARG A O 1
ATOM 754 N N . VAL A 1 101 ? 8.781 -12.531 -13.766 1 96.12 101 VAL A N 1
ATOM 755 C CA . VAL A 1 101 ? 9.773 -11.797 -12.984 1 96.12 101 VAL A CA 1
ATOM 756 C C . VAL A 1 101 ? 10.422 -10.727 -13.859 1 96.12 101 VAL A C 1
ATOM 758 O O . VAL A 1 101 ? 10.938 -11.023 -14.938 1 96.12 101 VAL A O 1
ATOM 761 N N . LEU A 1 102 ? 10.406 -9.5 -13.445 1 95.25 102 LEU A N 1
ATOM 762 C CA . LEU A 1 102 ? 10.93 -8.398 -14.242 1 95.25 102 LEU A CA 1
ATOM 763 C C . LEU A 1 102 ? 12.453 -8.461 -14.32 1 95.25 102 LEU A C 1
ATOM 765 O O . LEU A 1 102 ? 13.102 -8.984 -13.41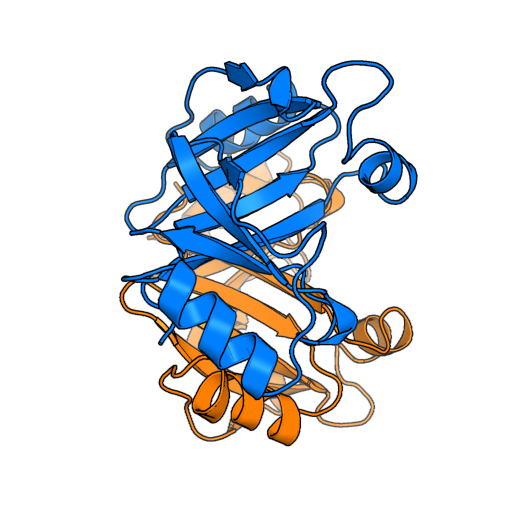4 1 95.25 102 LEU A O 1
ATOM 769 N N . GLY A 1 103 ? 12.977 -7.797 -15.328 1 91.81 103 GLY A N 1
ATOM 770 C CA . GLY A 1 103 ? 14.422 -7.805 -15.539 1 91.81 103 GLY A CA 1
ATOM 771 C C . GLY A 1 103 ? 14.93 -9.102 -16.141 1 91.81 103 GLY A C 1
ATOM 772 O O . GLY A 1 103 ? 14.273 -9.688 -17 1 91.81 103 GLY A O 1
ATOM 773 N N . ASP A 1 104 ? 16.125 -9.57 -15.641 1 90.12 104 ASP A N 1
ATOM 774 C CA . ASP A 1 104 ? 16.75 -10.766 -16.188 1 90.12 104 ASP A CA 1
ATOM 775 C C . ASP A 1 104 ? 16.391 -12 -15.367 1 90.12 104 ASP A C 1
ATOM 777 O O . ASP A 1 104 ? 16.969 -13.07 -15.562 1 90.12 104 ASP A O 1
ATOM 781 N N . GLY A 1 105 ? 15.508 -11.789 -14.422 1 89.56 105 GLY A N 1
ATOM 782 C CA . GLY A 1 105 ? 15.023 -12.906 -13.625 1 89.56 105 GLY A CA 1
ATOM 783 C C . GLY A 1 105 ? 15.891 -13.188 -12.406 1 89.56 105 GLY A C 1
ATOM 784 O O . GLY A 1 105 ? 15.57 -14.062 -11.602 1 89.56 105 GLY A O 1
ATOM 785 N N . GLU A 1 106 ? 16.922 -12.453 -12.305 1 93.56 106 GLU A N 1
ATOM 786 C CA . GLU A 1 106 ? 17.812 -12.633 -11.156 1 93.56 106 GLU A CA 1
ATOM 787 C C . GLU A 1 106 ? 17.562 -11.555 -10.102 1 93.56 106 GLU A C 1
ATOM 789 O O . GLU A 1 106 ? 17.297 -10.398 -10.438 1 93.56 106 GLU A O 1
ATOM 794 N N . PRO A 1 107 ? 17.656 -11.984 -8.82 1 95.44 107 PRO A N 1
ATOM 795 C CA . PRO A 1 107 ? 17.516 -10.977 -7.773 1 95.44 107 PRO A CA 1
ATOM 796 C C . PRO A 1 107 ? 18.594 -9.898 -7.848 1 95.44 107 PRO A C 1
ATOM 798 O O . PRO A 1 107 ? 19.734 -10.188 -8.258 1 95.44 107 PRO A O 1
ATOM 801 N N . LYS A 1 108 ? 18.172 -8.711 -7.555 1 93.12 108 LYS A N 1
ATOM 802 C CA . LYS A 1 108 ? 19.109 -7.598 -7.375 1 93.12 108 LYS A CA 1
ATOM 803 C C . LYS A 1 108 ? 19.125 -7.129 -5.922 1 93.12 108 LYS A C 1
ATOM 805 O O . LYS A 1 108 ? 18.219 -7.438 -5.152 1 93.12 108 LYS A O 1
ATOM 810 N N . ILE A 1 109 ? 20.188 -6.445 -5.57 1 91.12 109 ILE A N 1
ATOM 811 C CA . ILE A 1 109 ? 20.281 -5.941 -4.203 1 91.12 109 ILE A CA 1
ATOM 812 C C . ILE A 1 109 ? 19.391 -4.703 -4.055 1 91.12 109 ILE A C 1
ATOM 814 O O . ILE A 1 109 ? 19.547 -3.734 -4.801 1 91.12 109 ILE A O 1
ATOM 818 N N . GLY A 1 110 ? 18.531 -4.703 -3.117 1 88 110 GLY A N 1
ATOM 819 C CA . GLY A 1 110 ? 17.594 -3.613 -2.889 1 88 110 GLY A CA 1
ATOM 820 C C . GLY A 1 110 ? 18.109 -2.58 -1.903 1 88 110 GLY A C 1
ATOM 821 O O . GLY A 1 110 ? 19.297 -2.594 -1.541 1 88 110 GLY A O 1
ATOM 822 N N . ALA A 1 111 ? 17.219 -1.62 -1.541 1 80.94 111 ALA A N 1
ATOM 823 C CA . ALA A 1 111 ? 17.562 -0.468 -0.707 1 80.94 111 ALA A CA 1
ATOM 824 C C . ALA A 1 111 ? 18.016 -0.909 0.678 1 80.94 111 ALA A C 1
ATOM 826 O O . ALA A 1 111 ? 18.766 -0.19 1.346 1 80.94 111 ALA A O 1
ATOM 827 N N . HIS A 1 112 ? 17.547 -2.088 1.142 1 83.88 112 HIS A N 1
ATOM 828 C CA . HIS A 1 112 ? 17.906 -2.578 2.467 1 83.88 112 HIS A CA 1
ATOM 829 C C . HIS A 1 112 ? 19.109 -3.521 2.396 1 83.88 112 HIS A C 1
ATOM 831 O O . HIS A 1 112 ? 19.328 -4.324 3.307 1 83.88 112 HIS A O 1
ATOM 837 N N . ASP A 1 113 ? 19.781 -3.57 1.241 1 89 113 ASP A N 1
ATOM 838 C CA . ASP A 1 113 ? 20.969 -4.41 1.033 1 89 113 ASP A CA 1
ATOM 839 C C . ASP A 1 113 ? 20.594 -5.891 1.063 1 89 113 ASP A C 1
ATOM 841 O O . ASP A 1 113 ? 21.344 -6.715 1.595 1 89 113 ASP A O 1
ATOM 845 N N . ARG A 1 114 ? 19.422 -6.215 0.698 1 94.69 114 ARG A N 1
ATOM 846 C CA . ARG A 1 114 ? 18.922 -7.578 0.557 1 94.69 114 ARG A CA 1
ATOM 847 C C . ARG A 1 114 ? 18.5 -7.855 -0.88 1 94.69 114 ARG A C 1
ATOM 849 O O . ARG A 1 114 ? 18.094 -6.945 -1.601 1 94.69 114 ARG A O 1
ATOM 856 N N . PRO A 1 115 ? 18.594 -9.117 -1.252 1 97.12 115 PRO A N 1
ATOM 857 C CA . PRO A 1 115 ? 18.125 -9.469 -2.594 1 97.12 115 PRO A CA 1
ATOM 858 C C . PRO A 1 115 ? 16.625 -9.195 -2.785 1 97.12 115 PRO A C 1
ATOM 860 O O . PRO A 1 115 ? 15.828 -9.492 -1.9 1 97.12 115 PRO A O 1
ATOM 863 N N . VAL A 1 116 ? 16.281 -8.617 -3.912 1 97.62 116 VAL A N 1
ATOM 864 C CA . VAL A 1 116 ? 14.891 -8.328 -4.227 1 97.62 116 VAL A CA 1
ATOM 865 C C . VAL A 1 116 ? 14.586 -8.766 -5.66 1 97.62 116 VAL A C 1
ATOM 867 O O . VAL A 1 116 ? 15.492 -8.922 -6.477 1 97.62 116 VAL A O 1
ATOM 870 N N . LEU A 1 117 ? 13.32 -9.016 -5.898 1 97.19 117 LEU A N 1
ATOM 871 C CA . LEU A 1 117 ? 12.734 -9.258 -7.215 1 97.19 117 LEU A CA 1
ATOM 872 C C . LEU A 1 117 ? 11.445 -8.469 -7.383 1 97.19 117 LEU A C 1
ATOM 874 O O . LEU A 1 117 ? 10.75 -8.188 -6.402 1 97.19 117 LEU A O 1
ATOM 878 N N . PHE A 1 118 ? 11.164 -8.141 -8.656 1 97.75 118 PHE A N 1
ATOM 879 C CA . PHE A 1 118 ? 9.891 -7.512 -8.961 1 97.75 118 PHE A CA 1
ATOM 880 C C . PHE A 1 118 ? 9.039 -8.414 -9.852 1 97.75 118 PHE A C 1
ATOM 882 O O . PHE A 1 118 ? 9.547 -9.016 -10.797 1 97.75 118 PHE A O 1
ATOM 889 N N . LEU A 1 119 ? 7.805 -8.508 -9.484 1 97.88 119 LEU A N 1
ATOM 890 C CA . LEU A 1 119 ? 6.82 -9.234 -10.273 1 97.88 119 LEU A CA 1
ATOM 891 C C . LEU A 1 119 ? 5.973 -8.281 -11.102 1 97.88 119 LEU A C 1
ATOM 893 O O . LEU A 1 119 ? 5.598 -7.207 -10.633 1 97.88 119 LEU A O 1
ATOM 897 N N . HIS A 1 120 ? 5.66 -8.617 -12.32 1 96.81 120 HIS A N 1
ATOM 898 C CA . HIS A 1 120 ? 4.961 -7.766 -13.273 1 96.81 120 HIS A CA 1
ATOM 899 C C . HIS A 1 120 ? 3.547 -7.445 -12.797 1 96.81 120 HIS A C 1
ATOM 901 O O . HIS A 1 120 ? 2.791 -8.352 -12.438 1 96.81 120 HIS A O 1
ATOM 907 N N . PRO A 1 121 ? 3.146 -6.195 -12.867 1 97.62 121 PRO A N 1
ATOM 908 C CA . PRO A 1 121 ? 1.841 -5.797 -12.336 1 97.62 121 PRO A CA 1
ATOM 909 C C . PRO A 1 121 ? 0.678 -6.488 -13.047 1 97.62 121 PRO A C 1
ATOM 911 O O . PRO A 1 121 ? -0.365 -6.73 -12.43 1 97.62 121 PRO A O 1
ATOM 914 N N . LYS A 1 122 ? 0.795 -6.855 -14.281 1 95 122 LYS A N 1
ATOM 915 C CA . LYS A 1 122 ? -0.282 -7.496 -15.031 1 95 122 LYS A CA 1
ATOM 916 C C . LYS A 1 122 ? -0.603 -8.875 -14.461 1 95 122 LYS A C 1
ATOM 918 O O . LYS A 1 122 ? -1.689 -9.406 -14.688 1 95 122 LYS A O 1
ATOM 923 N N . ASP A 1 123 ? 0.378 -9.453 -13.773 1 96.56 123 ASP A N 1
ATOM 924 C CA . ASP A 1 123 ? 0.166 -10.773 -13.188 1 96.56 123 ASP A CA 1
ATOM 925 C C . ASP A 1 123 ? -0.415 -10.664 -11.773 1 96.56 123 ASP A C 1
ATOM 927 O O . ASP A 1 123 ? -0.814 -11.672 -11.18 1 96.56 123 ASP A O 1
ATOM 931 N N . LEU A 1 124 ? -0.435 -9.508 -11.234 1 98.06 124 LEU A N 1
ATOM 932 C CA . LEU A 1 124 ? -0.862 -9.297 -9.859 1 98.06 124 LEU A CA 1
ATOM 933 C C . LEU A 1 124 ? -1.857 -8.148 -9.766 1 98.06 124 LEU A C 1
ATOM 935 O O . LEU A 1 124 ? -1.704 -7.258 -8.922 1 98.06 124 LEU A O 1
ATOM 939 N N . PHE A 1 125 ? -2.754 -8.172 -10.75 1 98.19 125 PHE A N 1
ATOM 940 C CA . PHE A 1 125 ? -3.955 -7.344 -10.727 1 98.19 125 PHE A CA 1
ATOM 941 C C . PHE A 1 125 ? -3.594 -5.863 -10.68 1 98.19 125 PHE A C 1
ATOM 943 O O . PHE A 1 125 ? -4.129 -5.113 -9.859 1 98.19 125 PHE A O 1
ATOM 950 N N . GLY A 1 126 ? -2.648 -5.445 -11.508 1 98.31 126 GLY A N 1
ATOM 951 C CA . GLY A 1 126 ? -2.264 -4.055 -11.688 1 98.31 126 GLY A CA 1
ATOM 952 C C . GLY A 1 126 ? -1.321 -3.555 -10.609 1 98.31 126 GLY A C 1
ATOM 953 O O . GLY A 1 126 ? -1.012 -2.363 -10.547 1 98.31 126 GLY A O 1
ATOM 954 N N . THR A 1 127 ? -0.891 -4.383 -9.711 1 98.69 127 THR A N 1
ATOM 955 C CA . THR A 1 127 ? -0.034 -4.004 -8.594 1 98.69 127 THR A CA 1
ATOM 956 C C . THR A 1 127 ? 1.408 -4.43 -8.844 1 98.69 127 THR A C 1
ATOM 958 O O . THR A 1 127 ? 1.675 -5.602 -9.125 1 98.69 127 THR A O 1
ATOM 961 N N . LEU A 1 128 ? 2.346 -3.48 -8.836 1 98.56 128 LEU A N 1
ATOM 962 C CA . LEU A 1 128 ? 3.764 -3.822 -8.844 1 98.56 128 LEU A CA 1
ATOM 963 C C . LEU A 1 128 ? 4.191 -4.391 -7.496 1 98.56 128 LEU A C 1
ATOM 965 O O . LEU A 1 128 ? 4.07 -3.725 -6.469 1 98.56 128 LEU A O 1
ATOM 969 N N . VAL A 1 129 ? 4.668 -5.625 -7.516 1 98.62 129 VAL A N 1
ATOM 970 C CA . VAL A 1 129 ? 5.016 -6.32 -6.277 1 98.62 129 VAL A CA 1
ATOM 971 C C . VAL A 1 129 ? 6.523 -6.566 -6.23 1 98.62 129 VAL A C 1
ATOM 973 O O . VAL A 1 129 ? 7.105 -7.066 -7.195 1 98.62 129 VAL A O 1
ATOM 976 N N . GLU A 1 130 ? 7.121 -6.113 -5.184 1 98.44 130 GLU A N 1
ATOM 977 C CA . GLU A 1 130 ? 8.5 -6.441 -4.84 1 98.44 130 GLU A CA 1
ATOM 978 C C . GLU A 1 130 ? 8.562 -7.598 -3.846 1 98.44 130 GLU A C 1
ATOM 980 O O . GLU A 1 130 ? 7.789 -7.641 -2.889 1 98.44 130 GLU A O 1
ATOM 985 N N . LEU A 1 131 ? 9.406 -8.578 -4.113 1 98.31 131 LEU A N 1
ATOM 986 C CA . LEU A 1 131 ? 9.789 -9.578 -3.123 1 98.31 131 LEU A CA 1
ATOM 987 C C . LEU A 1 131 ? 11.172 -9.273 -2.553 1 98.31 131 LEU A C 1
ATOM 989 O O . LEU A 1 131 ? 12.086 -8.906 -3.293 1 98.31 131 LEU A O 1
ATOM 993 N N . GLU A 1 132 ? 11.273 -9.398 -1.268 1 98.31 132 GLU A N 1
ATOM 994 C CA . GLU A 1 132 ? 12.555 -9.18 -0.601 1 98.31 132 GLU A CA 1
ATOM 995 C C . GLU A 1 132 ? 12.906 -10.352 0.317 1 98.31 132 GLU A C 1
ATOM 997 O O . GLU A 1 132 ? 12.055 -10.82 1.079 1 98.31 132 GLU A O 1
ATOM 1002 N N . GLN A 1 133 ? 14.18 -10.82 0.164 1 98.25 133 GLN A N 1
ATOM 1003 C CA . GLN A 1 133 ? 14.656 -11.836 1.095 1 98.25 133 GLN A CA 1
ATOM 1004 C C . GLN A 1 133 ? 14.586 -11.344 2.535 1 98.25 133 GLN A C 1
ATOM 1006 O O . GLN A 1 133 ? 15.031 -10.227 2.834 1 98.25 133 GLN A O 1
ATOM 1011 N N . ALA A 1 134 ? 13.945 -12.156 3.391 1 95.31 134 ALA A N 1
ATOM 1012 C CA . ALA A 1 134 ? 13.805 -11.781 4.797 1 95.31 134 ALA A CA 1
ATOM 1013 C C . ALA A 1 134 ? 15.172 -11.703 5.477 1 95.31 134 ALA A C 1
ATOM 1015 O O . ALA A 1 134 ? 16.094 -12.422 5.105 1 95.31 134 ALA A O 1
ATOM 1016 N N . MET B 1 1 ? 0.227 10.445 16.547 1 86.06 1 MET B N 1
ATOM 1017 C CA . MET B 1 1 ? -0.694 10.586 15.422 1 86.06 1 MET B CA 1
ATOM 1018 C C . MET B 1 1 ? -0.78 9.289 14.625 1 86.06 1 MET B C 1
ATOM 1020 O O . MET B 1 1 ? -0.122 8.305 14.961 1 86.06 1 MET B O 1
ATOM 1024 N N . ILE B 1 2 ? -0.498 8.867 13.242 1 97.62 2 ILE B N 1
ATOM 1025 C CA . ILE B 1 2 ? -0.866 7.594 12.633 1 97.62 2 ILE B CA 1
ATOM 1026 C C . ILE B 1 2 ? -0.105 6.461 13.32 1 97.62 2 ILE B C 1
ATOM 1028 O O . ILE B 1 2 ? 1.056 6.625 13.703 1 97.62 2 ILE B O 1
ATOM 1032 N N . GLY B 1 3 ? -0.83 5.359 13.75 1 98.06 3 GLY B N 1
ATOM 1033 C CA . GLY B 1 3 ? -0.25 4.141 14.297 1 98.06 3 GLY B CA 1
ATOM 1034 C C . GLY B 1 3 ? 0.072 3.109 13.227 1 98.06 3 GLY B C 1
ATOM 1035 O O . GLY B 1 3 ? 0.714 3.424 12.227 1 98.06 3 GLY B O 1
ATOM 1036 N N . ARG B 1 4 ? -0.372 1.882 13.469 1 98.5 4 ARG B N 1
ATOM 1037 C CA . ARG B 1 4 ? -0.1 0.735 12.609 1 98.5 4 ARG B CA 1
ATOM 1038 C C . ARG B 1 4 ? -0.744 0.917 11.234 1 98.5 4 ARG B C 1
ATOM 1040 O O . ARG B 1 4 ? -1.768 1.591 11.109 1 98.5 4 ARG B O 1
ATOM 1047 N N . LEU B 1 5 ? -0.084 0.355 10.18 1 98.88 5 LEU B N 1
ATOM 1048 C CA . LEU B 1 5 ? -0.772 0.138 8.906 1 98.88 5 LEU B CA 1
ATOM 1049 C C . LEU B 1 5 ? -1.821 -0.961 9.039 1 98.88 5 LEU B C 1
ATOM 1051 O O . LEU B 1 5 ? -1.482 -2.127 9.258 1 98.88 5 LEU B O 1
ATOM 1055 N N . ASN B 1 6 ? -3.059 -0.568 8.953 1 98.69 6 ASN B N 1
ATOM 1056 C CA . ASN B 1 6 ? -4.141 -1.534 9.117 1 98.69 6 ASN B CA 1
ATOM 1057 C C . ASN B 1 6 ? -4.25 -2.465 7.91 1 98.69 6 ASN B C 1
ATOM 1059 O O . ASN B 1 6 ? -4.367 -3.682 8.07 1 98.69 6 ASN B O 1
ATOM 1063 N N . HIS B 1 7 ? -4.246 -1.881 6.766 1 98.81 7 HIS B N 1
ATOM 1064 C CA . HIS B 1 7 ? -4.305 -2.668 5.539 1 98.81 7 HIS B CA 1
ATOM 1065 C C . HIS B 1 7 ? -3.938 -1.825 4.324 1 98.81 7 HIS B C 1
ATOM 1067 O O . HIS B 1 7 ? -3.859 -0.598 4.414 1 98.81 7 HIS B O 1
ATOM 1073 N N . VAL B 1 8 ? -3.607 -2.455 3.258 1 98.94 8 VAL B N 1
ATOM 1074 C CA . VAL B 1 8 ? -3.541 -1.913 1.904 1 98.94 8 VAL B CA 1
ATOM 1075 C C . VAL B 1 8 ? -4.68 -2.482 1.062 1 98.94 8 VAL B C 1
ATOM 1077 O O . VAL B 1 8 ? -4.906 -3.693 1.052 1 98.94 8 VAL B O 1
ATOM 1080 N N . ALA B 1 9 ? -5.398 -1.615 0.377 1 98.88 9 ALA B N 1
ATOM 1081 C CA . ALA B 1 9 ? -6.523 -2.082 -0.426 1 98.88 9 ALA B CA 1
ATOM 1082 C C . ALA B 1 9 ? -6.164 -2.127 -1.907 1 98.88 9 ALA B C 1
ATOM 1084 O O . ALA B 1 9 ? -5.574 -1.181 -2.438 1 98.88 9 ALA B O 1
ATOM 1085 N N . ILE B 1 10 ? -6.477 -3.203 -2.531 1 98.94 10 ILE B N 1
ATOM 1086 C CA . ILE B 1 10 ? -6.285 -3.4 -3.963 1 98.94 10 ILE B CA 1
ATOM 1087 C C . ILE B 1 10 ? -7.629 -3.701 -4.625 1 98.94 10 ILE B C 1
ATOM 1089 O O . ILE B 1 10 ? -8.344 -4.621 -4.211 1 98.94 10 ILE B O 1
ATOM 1093 N N . VAL B 1 11 ? -8.008 -2.893 -5.613 1 98.88 11 VAL B N 1
ATOM 1094 C CA . VAL B 1 11 ? -9.188 -3.189 -6.426 1 98.88 11 VAL B CA 1
ATOM 1095 C C . VAL B 1 11 ? -8.828 -4.207 -7.504 1 98.88 11 VAL B C 1
ATOM 1097 O O . VAL B 1 11 ? -7.805 -4.066 -8.188 1 98.88 11 VAL B O 1
ATOM 1100 N N . VAL B 1 12 ? -9.633 -5.227 -7.613 1 98.88 12 VAL B N 1
ATOM 1101 C CA . VAL B 1 12 ? -9.336 -6.293 -8.562 1 98.88 12 VAL B CA 1
ATOM 1102 C C . VAL B 1 12 ? -10.531 -6.52 -9.477 1 98.88 12 VAL B C 1
ATOM 1104 O O . VAL B 1 12 ? -11.68 -6.406 -9.047 1 98.88 12 VAL B O 1
ATOM 1107 N N . PRO B 1 13 ? -10.344 -6.84 -10.75 1 98.38 13 PRO B N 1
ATOM 1108 C CA . PRO B 1 13 ? -11.453 -7.047 -11.68 1 98.38 13 PRO B CA 1
ATOM 1109 C C . PRO B 1 13 ? -12.172 -8.375 -11.453 1 98.38 13 PRO B C 1
ATOM 1111 O O . PRO B 1 13 ? -13.344 -8.516 -11.82 1 98.38 13 PRO B O 1
ATOM 1114 N N . ASP B 1 14 ? -11.453 -9.359 -10.914 1 98.38 14 ASP B N 1
ATOM 1115 C CA . ASP B 1 14 ? -11.961 -10.703 -10.648 1 98.38 14 ASP B CA 1
ATOM 1116 C C . ASP B 1 14 ? -11.516 -11.195 -9.273 1 98.38 14 ASP B C 1
ATOM 1118 O O . ASP B 1 14 ? -10.375 -11.648 -9.109 1 98.38 14 ASP B O 1
ATOM 1122 N N . LEU B 1 15 ? -12.438 -11.117 -8.359 1 98.56 15 LEU B N 1
ATOM 1123 C CA . LEU B 1 15 ? -12.125 -11.391 -6.961 1 98.56 15 LEU B CA 1
ATOM 1124 C C . LEU B 1 15 ? -11.703 -12.844 -6.77 1 98.56 15 LEU B C 1
ATOM 1126 O O . LEU B 1 15 ? -10.781 -13.125 -6.004 1 98.56 15 LEU B O 1
ATOM 1130 N N . ALA B 1 16 ? -12.398 -13.758 -7.367 1 98.62 16 ALA B N 1
ATOM 1131 C CA . ALA B 1 16 ? -12.07 -15.18 -7.262 1 98.62 16 ALA B CA 1
ATOM 1132 C C . ALA B 1 16 ? -10.664 -15.453 -7.793 1 98.62 16 ALA B C 1
ATOM 1134 O O . ALA B 1 16 ? -9.891 -16.172 -7.164 1 98.62 16 ALA B O 1
ATOM 1135 N N . ALA B 1 17 ? -10.336 -14.922 -8.961 1 98.5 17 ALA B N 1
ATOM 1136 C CA . ALA B 1 17 ? -9.008 -15.086 -9.539 1 98.5 17 ALA B CA 1
ATOM 1137 C C . ALA B 1 17 ? -7.934 -14.508 -8.625 1 98.5 17 ALA B C 1
ATOM 1139 O O . ALA B 1 17 ? -6.891 -15.141 -8.414 1 98.5 17 ALA B O 1
ATOM 1140 N N . ALA B 1 18 ? -8.156 -13.328 -8.102 1 98.75 18 ALA B N 1
ATOM 1141 C CA . ALA B 1 18 ? -7.195 -12.688 -7.207 1 98.75 18 ALA B CA 1
ATOM 1142 C C . ALA B 1 18 ? -7 -13.5 -5.934 1 98.75 18 ALA B C 1
ATOM 1144 O O . ALA B 1 18 ? -5.867 -13.719 -5.492 1 98.75 18 ALA B O 1
ATOM 1145 N N . SER B 1 19 ? -8.109 -13.922 -5.344 1 98.81 19 SER B N 1
ATOM 1146 C CA . SER B 1 19 ? -8.047 -14.766 -4.152 1 98.81 19 SER B CA 1
ATOM 1147 C C . SER B 1 19 ? -7.23 -16.031 -4.406 1 98.81 19 SER B C 1
ATOM 1149 O O . SER B 1 19 ? -6.395 -16.406 -3.588 1 98.81 19 SER B O 1
ATOM 1151 N N . GLY B 1 20 ? -7.496 -16.672 -5.512 1 98.5 20 GLY B N 1
ATOM 1152 C CA . GLY B 1 20 ? -6.754 -17.859 -5.879 1 98.5 20 GLY B CA 1
ATOM 1153 C C . GLY B 1 20 ? -5.266 -17.609 -6.035 1 98.5 20 GLY B C 1
ATOM 1154 O O . GLY B 1 20 ? -4.449 -18.422 -5.586 1 98.5 20 GLY B O 1
ATOM 1155 N N . THR B 1 21 ? -4.91 -16.531 -6.68 1 98.31 21 THR B N 1
ATOM 1156 C CA . THR B 1 21 ? -3.504 -16.188 -6.879 1 98.31 21 THR B CA 1
ATOM 1157 C C . THR B 1 21 ? -2.805 -15.984 -5.539 1 98.31 21 THR B C 1
ATOM 1159 O O . THR B 1 21 ? -1.726 -16.531 -5.305 1 98.31 21 THR B O 1
ATOM 1162 N N . TYR B 1 22 ? -3.383 -15.188 -4.641 1 98.69 22 TYR B N 1
ATOM 1163 C CA . TYR B 1 22 ? -2.77 -14.922 -3.342 1 98.69 22 TYR B CA 1
ATOM 1164 C C . TYR B 1 22 ? -2.682 -16.203 -2.512 1 98.69 22 TYR B C 1
ATOM 1166 O O . TYR B 1 22 ? -1.686 -16.422 -1.821 1 98.69 22 TYR B O 1
ATOM 1174 N N . ARG B 1 23 ? -3.676 -17.016 -2.578 1 98.31 23 ARG B N 1
ATOM 1175 C CA . ARG B 1 23 ? -3.719 -18.234 -1.797 1 98.31 23 ARG B CA 1
ATOM 1176 C C . ARG B 1 23 ? -2.775 -19.297 -2.375 1 98.31 23 ARG B C 1
ATOM 1178 O O . ARG B 1 23 ? -1.902 -19.797 -1.671 1 98.31 23 ARG B O 1
ATOM 1185 N N . ASP B 1 24 ? -2.883 -19.625 -3.646 1 97.69 24 ASP B N 1
ATOM 1186 C CA . ASP B 1 24 ? -2.268 -20.797 -4.25 1 97.69 24 ASP B CA 1
ATOM 1187 C C . ASP B 1 24 ? -0.878 -20.469 -4.797 1 97.69 24 ASP B C 1
ATOM 1189 O O . ASP B 1 24 ? 0.021 -21.312 -4.762 1 97.69 24 ASP B O 1
ATOM 1193 N N . THR B 1 25 ? -0.693 -19.281 -5.324 1 97.62 25 THR B N 1
ATOM 1194 C CA . THR B 1 25 ? 0.578 -18.906 -5.93 1 97.62 25 THR B CA 1
ATOM 1195 C C . THR B 1 25 ? 1.482 -18.219 -4.906 1 97.62 25 THR B C 1
ATOM 1197 O O . THR B 1 25 ? 2.654 -18.578 -4.773 1 97.62 25 THR B O 1
ATOM 1200 N N . LEU B 1 26 ? 0.94 -17.266 -4.113 1 98 26 LEU B N 1
ATOM 1201 C CA . LEU B 1 26 ? 1.757 -16.5 -3.182 1 98 26 LEU B CA 1
ATOM 1202 C C . LEU B 1 26 ? 1.757 -17.156 -1.8 1 98 26 LEU B C 1
ATOM 1204 O O . LEU B 1 26 ? 2.537 -16.766 -0.928 1 98 26 LEU B O 1
ATOM 1208 N N . GLY B 1 27 ? 0.843 -18.094 -1.592 1 97.5 27 GLY B N 1
ATOM 1209 C CA . GLY B 1 27 ? 0.877 -18.938 -0.397 1 97.5 27 GLY B CA 1
ATOM 1210 C C . GLY B 1 27 ? 0.319 -18.234 0.829 1 97.5 27 GLY B C 1
ATOM 1211 O O . GLY B 1 27 ? 0.687 -18.562 1.958 1 97.5 27 GLY B O 1
ATOM 1212 N N . ALA B 1 28 ? -0.452 -17.25 0.661 1 98.25 28 ALA B N 1
ATOM 1213 C CA . ALA B 1 28 ? -1.019 -16.5 1.778 1 98.25 28 ALA B CA 1
ATOM 1214 C C . ALA B 1 28 ? -2.326 -17.125 2.254 1 98.25 28 ALA B C 1
ATOM 1216 O O . ALA B 1 28 ? -2.932 -17.922 1.542 1 98.25 28 ALA B O 1
ATOM 1217 N N . ARG B 1 29 ? -2.678 -16.781 3.521 1 98.44 29 ARG B N 1
ATOM 1218 C CA . ARG B 1 29 ? -4.02 -17.078 4.004 1 98.44 29 ARG B CA 1
ATOM 1219 C C . ARG B 1 29 ? -5.031 -16.062 3.5 1 98.44 29 ARG B C 1
ATOM 1221 O O . ARG B 1 29 ? -4.805 -14.852 3.611 1 98.44 29 ARG B O 1
ATOM 1228 N N . VAL B 1 30 ? -6.137 -16.516 2.973 1 98.69 30 VAL B N 1
ATOM 1229 C CA . VAL B 1 30 ? -7.129 -15.656 2.33 1 98.69 30 VAL B CA 1
ATOM 1230 C C . VAL B 1 30 ? -8.516 -15.938 2.91 1 98.69 30 VAL B C 1
ATOM 1232 O O . VAL B 1 30 ? -8.898 -17.094 3.078 1 98.69 30 VAL B O 1
ATOM 1235 N N . SER B 1 31 ? -9.266 -14.938 3.244 1 98.69 31 SER B N 1
ATOM 1236 C CA . SER B 1 31 ? -10.602 -15.086 3.82 1 98.69 31 SER B CA 1
ATOM 1237 C C . SER B 1 31 ? -11.633 -15.391 2.744 1 98.69 31 SER B C 1
ATOM 1239 O O . SER B 1 31 ? -11.336 -15.328 1.55 1 98.69 31 SER B O 1
ATOM 1241 N N . ALA B 1 32 ? -12.852 -15.766 3.211 1 98.44 32 ALA B N 1
ATOM 1242 C CA . ALA B 1 32 ? -13.992 -15.836 2.305 1 98.44 32 ALA B CA 1
ATOM 1243 C C . ALA B 1 32 ? -14.445 -14.445 1.874 1 98.44 32 ALA B C 1
ATOM 1245 O O . ALA B 1 32 ? -14.227 -13.461 2.59 1 98.44 32 ALA B O 1
ATOM 1246 N N . PRO B 1 33 ? -15.016 -14.391 0.65 1 98.62 33 PRO B N 1
ATOM 1247 C CA . PRO B 1 33 ? -15.57 -13.094 0.25 1 98.62 33 PRO B CA 1
ATOM 1248 C C . PRO B 1 33 ? -16.75 -12.664 1.123 1 98.62 33 PRO B C 1
ATOM 1250 O O . PRO B 1 33 ? -17.547 -13.5 1.546 1 98.62 33 PRO B O 1
ATOM 1253 N N . VAL B 1 34 ? -16.844 -11.406 1.422 1 98.12 34 VAL B N 1
ATOM 1254 C CA . VAL B 1 34 ? -17.938 -10.812 2.184 1 98.12 34 VAL B CA 1
ATOM 1255 C C . VAL B 1 34 ? -18.516 -9.625 1.421 1 98.12 34 VAL B C 1
ATOM 1257 O O . VAL B 1 34 ? -17.797 -8.695 1.065 1 98.12 34 VAL B O 1
ATOM 1260 N N . ASP B 1 35 ? -19.797 -9.656 1.175 1 97.75 35 ASP B N 1
ATOM 1261 C CA . ASP B 1 35 ? -20.484 -8.523 0.577 1 97.75 35 ASP B CA 1
ATOM 1262 C C . ASP B 1 35 ? -20.734 -7.422 1.608 1 97.75 35 ASP B C 1
ATOM 1264 O O . ASP B 1 35 ? -21.219 -7.691 2.709 1 97.75 35 ASP B O 1
ATOM 1268 N N . LEU B 1 36 ? -20.359 -6.246 1.259 1 96.06 36 LEU B N 1
ATOM 1269 C CA . LEU B 1 36 ? -20.656 -5.062 2.059 1 96.06 36 LEU B CA 1
ATOM 1270 C C . LEU B 1 36 ? -21.516 -4.074 1.272 1 96.06 36 LEU B C 1
ATOM 1272 O O . LEU B 1 36 ? -21.016 -3.055 0.796 1 96.06 36 LEU B O 1
ATOM 1276 N N . PRO B 1 37 ? -22.797 -4.305 1.211 1 95.31 37 PRO B N 1
ATOM 1277 C CA . PRO B 1 37 ? -23.672 -3.5 0.368 1 95.31 37 PRO B CA 1
ATOM 1278 C C . PRO B 1 37 ? -23.625 -2.012 0.704 1 95.31 37 PRO B C 1
ATOM 1280 O O . PRO B 1 37 ? -23.656 -1.17 -0.197 1 95.31 37 PRO B O 1
ATOM 1283 N N . ALA B 1 38 ? -23.516 -1.689 1.979 1 91.81 38 ALA B N 1
ATOM 1284 C CA . ALA B 1 38 ? -23.484 -0.291 2.398 1 91.81 38 ALA B CA 1
ATOM 1285 C C . ALA B 1 38 ? -22.266 0.422 1.831 1 91.81 38 ALA B C 1
ATOM 1287 O O . ALA B 1 38 ? -22.266 1.644 1.666 1 91.81 38 ALA B O 1
ATOM 1288 N N . HIS B 1 39 ? -21.234 -0.348 1.443 1 93.38 39 HIS B N 1
ATOM 1289 C CA . HIS B 1 39 ? -20.016 0.222 0.909 1 93.38 39 HIS B CA 1
ATOM 1290 C C . HIS B 1 39 ? -19.891 -0.028 -0.591 1 93.38 39 HIS B C 1
ATOM 1292 O O . HIS B 1 39 ? -18.938 0.412 -1.226 1 93.38 39 HIS B O 1
ATOM 1298 N N . GLY B 1 40 ? -20.844 -0.783 -1.153 1 96.62 40 GLY B N 1
ATOM 1299 C CA . GLY B 1 40 ? -20.859 -1.062 -2.58 1 96.62 40 GLY B CA 1
ATOM 1300 C C . GLY B 1 40 ? -19.719 -1.933 -3.039 1 96.62 40 GLY B C 1
ATOM 1301 O O . GLY B 1 40 ? -19.234 -1.793 -4.164 1 96.62 40 GLY B O 1
ATOM 1302 N N . VAL B 1 41 ? -19.188 -2.773 -2.121 1 98.19 41 VAL B N 1
ATOM 1303 C CA . VAL B 1 41 ? -18.047 -3.596 -2.512 1 98.19 41 VAL B CA 1
ATOM 1304 C C . VAL B 1 41 ? -18.219 -5.008 -1.956 1 98.19 41 VAL B C 1
ATOM 1306 O O . VAL B 1 41 ? -18.984 -5.227 -1.02 1 98.19 41 VAL B O 1
ATOM 1309 N N . THR B 1 42 ? -17.609 -5.992 -2.578 1 98.5 42 THR B N 1
ATOM 1310 C CA . THR B 1 42 ? -17.25 -7.277 -1.989 1 98.5 42 THR B CA 1
ATOM 1311 C C . THR B 1 42 ? -15.781 -7.309 -1.606 1 98.5 42 THR B C 1
ATOM 1313 O O . THR B 1 42 ? -14.922 -6.855 -2.371 1 98.5 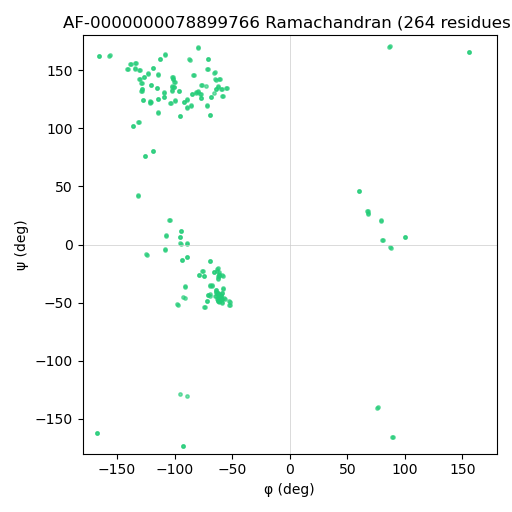42 THR B O 1
ATOM 1316 N N . THR B 1 43 ? -15.508 -7.809 -0.435 1 98.31 43 THR B N 1
ATOM 1317 C CA . THR B 1 43 ? -14.125 -7.758 0.042 1 98.31 43 THR B CA 1
ATOM 1318 C C . THR B 1 43 ? -13.617 -9.156 0.375 1 98.31 43 THR B C 1
ATOM 1320 O O . THR B 1 43 ? -14.406 -10.047 0.704 1 98.31 43 THR B O 1
ATOM 1323 N N . VAL B 1 44 ? -12.398 -9.406 0.192 1 98.69 44 VAL B N 1
ATOM 1324 C CA . VAL B 1 44 ? -11.594 -10.531 0.656 1 98.69 44 VAL B CA 1
ATOM 1325 C C . VAL B 1 44 ? -10.328 -10.023 1.338 1 98.69 44 VAL B C 1
ATOM 1327 O O . VAL B 1 44 ? -9.711 -9.062 0.87 1 98.69 44 VAL B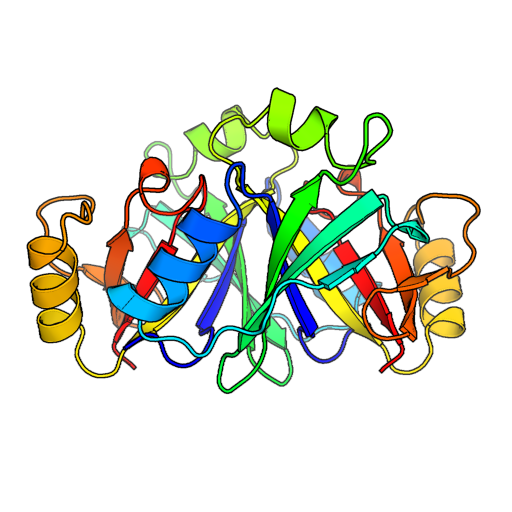 O 1
ATOM 1330 N N . PHE B 1 45 ? -9.953 -10.641 2.426 1 98.75 45 PHE B N 1
ATOM 1331 C CA . PHE B 1 45 ? -8.734 -10.227 3.115 1 98.75 45 PHE B CA 1
ATOM 1332 C C . PHE B 1 45 ? -7.637 -11.273 2.953 1 98.75 45 PHE B C 1
ATOM 1334 O O . PHE B 1 45 ? -7.871 -12.461 3.16 1 98.75 45 PHE B O 1
ATOM 1341 N N . VAL B 1 46 ? -6.484 -10.836 2.49 1 98.88 46 VAL B N 1
ATOM 1342 C CA . VAL B 1 46 ? -5.234 -11.594 2.541 1 98.88 46 VAL B CA 1
ATOM 1343 C C . VAL B 1 46 ? -4.512 -11.305 3.855 1 98.88 46 VAL B C 1
ATOM 1345 O O . VAL B 1 46 ? -4.121 -10.172 4.121 1 98.88 46 VAL B O 1
ATOM 1348 N N . GLU B 1 47 ? -4.32 -12.258 4.645 1 98.44 47 GLU B N 1
ATOM 1349 C CA . GLU B 1 47 ? -3.725 -12.07 5.965 1 98.44 47 GLU B CA 1
ATOM 1350 C C . GLU B 1 47 ? -2.207 -12.242 5.914 1 98.44 47 GLU B C 1
ATOM 1352 O O . GLU B 1 47 ? -1.705 -13.266 5.449 1 98.44 47 GLU B O 1
ATOM 1357 N N . LEU B 1 48 ? -1.516 -11.234 6.336 1 98.62 48 LEU B N 1
ATOM 1358 C CA . LEU B 1 48 ? -0.07 -11.281 6.527 1 98.62 48 LEU B CA 1
ATOM 1359 C C . LEU B 1 48 ? 0.279 -11.273 8.016 1 98.62 48 LEU B C 1
ATOM 1361 O O . LEU B 1 48 ? -0.571 -10.961 8.852 1 98.62 48 LEU B O 1
ATOM 1365 N N . PRO B 1 49 ? 1.528 -11.641 8.406 1 98.44 49 PRO B N 1
ATOM 1366 C CA . PRO B 1 49 ? 1.896 -11.68 9.82 1 98.44 49 PRO B CA 1
ATOM 1367 C C . PRO B 1 49 ? 1.729 -10.32 10.508 1 98.44 49 PRO B C 1
ATOM 1369 O O . PRO B 1 49 ? 1.497 -10.266 11.719 1 98.44 49 PRO B O 1
ATOM 1372 N N . ASN B 1 50 ? 1.806 -9.273 9.812 1 98.75 50 ASN B N 1
ATOM 1373 C CA . ASN B 1 50 ? 1.89 -7.973 10.484 1 98.75 50 ASN B CA 1
ATOM 1374 C C . ASN B 1 50 ? 0.787 -7.027 10.008 1 98.75 50 ASN B C 1
ATOM 1376 O O . ASN B 1 50 ? 0.618 -5.941 10.562 1 98.75 50 ASN B O 1
ATOM 1380 N N . THR B 1 51 ? 0.026 -7.312 9.023 1 98.69 51 THR B N 1
ATOM 1381 C CA . THR B 1 51 ? -1.044 -6.496 8.453 1 98.69 51 THR B CA 1
ATOM 1382 C C . THR B 1 51 ? -1.907 -7.32 7.508 1 98.69 51 THR B C 1
ATOM 1384 O O . THR B 1 51 ? -1.933 -8.555 7.594 1 98.69 51 THR B O 1
ATOM 1387 N N . LYS B 1 52 ? -2.703 -6.621 6.613 1 98.69 52 LYS B N 1
ATOM 1388 C CA . LYS B 1 52 ? -3.566 -7.305 5.656 1 98.69 52 LYS B CA 1
ATOM 1389 C C . LYS B 1 52 ? -3.566 -6.59 4.309 1 98.69 52 LYS B C 1
ATOM 1391 O O . LYS B 1 52 ? -3.318 -5.387 4.238 1 98.69 52 LYS B O 1
ATOM 1396 N N . ILE B 1 53 ? -3.781 -7.379 3.305 1 98.88 53 ILE B N 1
ATOM 1397 C CA . ILE B 1 53 ? -4.215 -6.852 2.016 1 98.88 53 ILE B CA 1
ATOM 1398 C C . ILE B 1 53 ? -5.727 -7.035 1.868 1 98.88 53 ILE B C 1
ATOM 1400 O O . ILE B 1 53 ? -6.25 -8.125 2.09 1 98.88 53 ILE B O 1
ATOM 1404 N N . GLU B 1 54 ? -6.406 -5.961 1.629 1 98.81 54 GLU B N 1
ATOM 1405 C CA . GLU B 1 54 ? -7.836 -5.996 1.347 1 98.81 54 GLU B CA 1
ATOM 1406 C C . GLU B 1 54 ? -8.102 -6.004 -0.156 1 98.81 54 GLU B C 1
ATOM 1408 O O . GLU B 1 54 ? -7.812 -5.027 -0.849 1 98.81 54 GLU B O 1
ATOM 1413 N N . LEU B 1 55 ? -8.586 -7.086 -0.694 1 98.88 55 LEU B N 1
ATOM 1414 C CA . LEU B 1 55 ? -9.031 -7.156 -2.082 1 98.88 55 LEU B CA 1
ATOM 1415 C C . LEU B 1 55 ? -10.469 -6.68 -2.217 1 98.88 55 LEU B C 1
ATOM 1417 O O . LEU B 1 55 ? -11.344 -7.117 -1.467 1 98.88 55 LEU B O 1
ATOM 1421 N N . LEU B 1 56 ? -10.703 -5.766 -3.152 1 98.81 56 LEU B N 1
ATOM 1422 C CA . LEU B 1 56 ? -12.016 -5.16 -3.346 1 98.81 56 LEU B CA 1
ATOM 1423 C C . LEU B 1 56 ? -12.531 -5.422 -4.754 1 98.81 56 LEU B C 1
ATOM 1425 O O . LEU B 1 56 ? -11.781 -5.316 -5.727 1 98.81 56 LEU B O 1
ATOM 1429 N N . HIS B 1 57 ? -13.719 -5.734 -4.883 1 98.75 57 HIS B N 1
ATOM 1430 C CA . HIS B 1 57 ? -14.445 -5.801 -6.148 1 98.75 57 HIS B CA 1
ATOM 1431 C C . HIS B 1 57 ? -15.766 -5.051 -6.066 1 98.75 57 HIS B C 1
ATOM 1433 O O . HIS B 1 57 ? -16.453 -5.098 -5.039 1 98.75 57 HIS B O 1
ATOM 1439 N N . PRO B 1 58 ? -16.172 -4.348 -7.168 1 98.5 58 PRO B N 1
ATOM 1440 C CA . PRO B 1 58 ? -17.438 -3.609 -7.156 1 98.5 58 PRO B CA 1
ATOM 1441 C C . PRO B 1 58 ? -18.641 -4.508 -6.895 1 98.5 58 PRO B C 1
ATOM 1443 O O . PRO B 1 58 ? -18.703 -5.633 -7.398 1 98.5 58 PRO B O 1
ATOM 1446 N N . LEU B 1 59 ? -19.453 -4.066 -6.043 1 98 59 LEU B N 1
ATOM 1447 C CA . LEU B 1 59 ? -20.734 -4.695 -5.789 1 98 59 LEU B CA 1
ATOM 1448 C C . LEU B 1 59 ? -21.891 -3.77 -6.191 1 98 59 LEU B C 1
ATOM 1450 O O . LEU B 1 59 ? -22.047 -2.691 -5.613 1 98 59 LEU B O 1
ATOM 1454 N N . GLY B 1 60 ? -22.672 -4.152 -7.227 1 94.31 60 GLY B N 1
ATOM 1455 C CA . GLY B 1 60 ? -23.781 -3.348 -7.691 1 94.31 60 GLY B CA 1
ATOM 1456 C C . GLY B 1 60 ? -23.375 -2.295 -8.703 1 94.31 60 GLY B C 1
ATOM 1457 O O . GLY B 1 60 ? -22.188 -2.031 -8.898 1 94.31 60 GLY B O 1
ATOM 1458 N N . ALA B 1 61 ? -24.297 -1.645 -9.344 1 91.5 61 ALA B N 1
ATOM 1459 C CA . ALA B 1 61 ? -24.078 -0.697 -10.43 1 91.5 61 ALA B CA 1
ATOM 1460 C C . ALA B 1 61 ? -23.562 0.634 -9.906 1 91.5 61 ALA B C 1
ATOM 1462 O O . ALA B 1 61 ? -22.906 1.383 -10.633 1 91.5 61 ALA B O 1
ATOM 1463 N N . ASP B 1 62 ? -23.797 0.964 -8.633 1 93.56 62 ASP B N 1
ATOM 1464 C CA . ASP B 1 62 ? -23.422 2.26 -8.078 1 93.56 62 ASP B CA 1
ATOM 1465 C C . ASP B 1 62 ? -22.188 2.141 -7.188 1 93.56 62 ASP B C 1
ATOM 1467 O O . ASP B 1 62 ? -21.969 2.977 -6.309 1 93.56 62 ASP B O 1
ATOM 1471 N N . SER B 1 63 ? -21.469 1.145 -7.379 1 97.5 63 SER B N 1
ATOM 1472 C CA . SER B 1 63 ? -20.266 0.95 -6.566 1 97.5 63 SER B CA 1
ATOM 1473 C C . SER B 1 63 ? -19.359 2.166 -6.633 1 97.5 63 SER B C 1
ATOM 1475 O O . SER B 1 63 ? -19.062 2.678 -7.719 1 97.5 63 SER B O 1
ATOM 1477 N N . PRO B 1 64 ? -18.859 2.602 -5.469 1 95.44 64 PRO B N 1
ATOM 1478 C CA . PRO B 1 64 ? -17.969 3.764 -5.465 1 95.44 64 PRO B CA 1
ATOM 1479 C C . PRO B 1 64 ? -16.609 3.475 -6.117 1 95.44 64 PRO B C 1
ATOM 1481 O O . PRO B 1 64 ? -15.844 4.398 -6.383 1 95.44 64 PRO B O 1
ATOM 1484 N N . ILE B 1 65 ? -16.219 2.186 -6.355 1 97.62 65 ILE B N 1
ATOM 1485 C CA . ILE B 1 65 ? -14.914 1.877 -6.93 1 97.62 65 ILE B CA 1
ATOM 1486 C C . ILE B 1 65 ? -15.078 1.42 -8.375 1 97.62 65 ILE B C 1
ATOM 1488 O O . ILE B 1 65 ? -14.133 0.93 -8.992 1 97.62 65 ILE B O 1
ATOM 1492 N N . ALA B 1 66 ? -16.266 1.517 -8.945 1 97.75 66 ALA B N 1
ATOM 1493 C CA . ALA B 1 66 ? -16.516 1.114 -10.328 1 97.75 66 ALA B CA 1
ATOM 1494 C C . ALA B 1 66 ? -15.688 1.957 -11.297 1 97.75 66 ALA B C 1
ATOM 1496 O O . ALA B 1 66 ? -15.086 1.426 -12.234 1 97.75 66 ALA B O 1
ATOM 1497 N N . LYS B 1 67 ? -15.68 3.217 -11.148 1 97.56 67 LYS B N 1
ATOM 1498 C CA . LYS B 1 67 ? -14.938 4.113 -12.031 1 97.56 67 LYS B CA 1
ATOM 1499 C C . LYS B 1 67 ? -13.438 3.83 -11.961 1 97.56 67 LYS B C 1
ATOM 1501 O O . LYS B 1 67 ? -12.734 3.926 -12.969 1 97.56 67 LYS B O 1
ATOM 1506 N N . PHE B 1 68 ? -12.969 3.594 -10.711 1 97.81 68 PHE B N 1
ATOM 1507 C CA . PHE B 1 68 ? -11.57 3.227 -10.547 1 97.81 68 PHE B CA 1
ATOM 1508 C C . PHE B 1 68 ? -11.203 2.057 -11.453 1 97.81 68 PHE B C 1
ATOM 1510 O O . PHE B 1 68 ? -10.195 2.098 -12.148 1 97.81 68 PHE B O 1
ATOM 1517 N N . LEU B 1 69 ? -12.023 1.021 -11.414 1 97.81 69 LEU B N 1
ATOM 1518 C CA . LEU B 1 69 ? -11.758 -0.175 -12.211 1 97.81 69 LEU B CA 1
ATOM 1519 C C . LEU B 1 69 ? -11.891 0.121 -13.695 1 97.81 69 LEU B C 1
ATOM 1521 O O . LEU B 1 69 ? -11.156 -0.443 -14.516 1 97.81 69 LEU B O 1
ATOM 1525 N N . GLU B 1 70 ? -12.82 0.99 -14.062 1 97.69 70 GLU B N 1
ATOM 1526 C CA . GLU B 1 70 ? -12.953 1.415 -15.453 1 97.69 70 GLU B CA 1
ATOM 1527 C C . GLU B 1 70 ? -11.664 2.057 -15.961 1 97.69 70 GLU B C 1
ATOM 1529 O O . GLU B 1 70 ? -11.227 1.785 -17.078 1 97.69 70 GLU B O 1
ATOM 1534 N N . LYS B 1 71 ? -11.055 2.859 -15.148 1 97.44 71 LYS B N 1
ATOM 1535 C CA . LYS B 1 71 ? -9.828 3.564 -15.508 1 97.44 71 LYS B CA 1
ATOM 1536 C C . LYS B 1 71 ? -8.617 2.645 -15.414 1 97.44 71 LYS B C 1
ATOM 1538 O O . LYS B 1 71 ? -7.59 2.893 -16.047 1 97.44 71 LYS B O 1
ATOM 1543 N N . ASN B 1 72 ? -8.727 1.635 -14.578 1 97.88 72 ASN B N 1
ATOM 1544 C CA . ASN B 1 72 ? -7.684 0.643 -14.336 1 97.88 72 ASN B CA 1
ATOM 1545 C C . ASN B 1 72 ? -8.203 -0.777 -14.539 1 97.88 72 ASN B C 1
ATOM 1547 O O . ASN B 1 72 ? -8.375 -1.522 -13.57 1 97.88 72 ASN B O 1
ATOM 1551 N N . PRO B 1 73 ? -8.367 -1.182 -15.773 1 98 73 PRO B N 1
ATOM 1552 C CA . PRO B 1 73 ? -9.062 -2.439 -16.047 1 98 73 PRO B CA 1
ATOM 1553 C C . PRO B 1 73 ? -8.352 -3.652 -15.445 1 98 73 PRO B C 1
ATOM 1555 O O . PRO B 1 73 ? -8.984 -4.684 -15.195 1 98 73 PRO B O 1
ATOM 1558 N N . SER B 1 74 ? -7.035 -3.57 -15.188 1 98.06 74 SER B N 1
ATOM 1559 C CA . SER B 1 74 ? -6.281 -4.672 -14.594 1 98.06 74 SER B CA 1
ATOM 1560 C C . SER B 1 74 ? -6.301 -4.594 -13.07 1 98.06 74 SER B C 1
ATOM 1562 O O . SER B 1 74 ? -5.75 -5.469 -12.398 1 98.06 74 SER B O 1
ATOM 1564 N N . GLY B 1 75 ? -6.984 -3.584 -12.5 1 98.56 75 GLY B N 1
ATOM 1565 C CA . GLY B 1 75 ? -6.953 -3.352 -11.07 1 98.56 75 GLY B CA 1
ATOM 1566 C C . GLY B 1 75 ? -5.828 -2.428 -10.641 1 98.56 75 GLY B C 1
ATOM 1567 O O . GLY B 1 75 ? -5.289 -1.678 -11.453 1 98.56 75 GLY B O 1
ATOM 1568 N N . GLY B 1 76 ? -5.586 -2.443 -9.336 1 98.69 76 GLY B N 1
ATOM 1569 C CA . GLY B 1 76 ? -4.527 -1.599 -8.797 1 98.69 76 GLY B CA 1
ATOM 1570 C C . GLY B 1 76 ? -4.723 -1.252 -7.336 1 98.69 76 GLY B C 1
ATOM 1571 O O . GLY B 1 76 ? -5.797 -1.482 -6.777 1 98.69 76 GLY B O 1
ATOM 1572 N N . ILE B 1 77 ? -3.668 -0.752 -6.75 1 98.88 77 ILE B N 1
ATOM 1573 C CA . ILE B 1 77 ? -3.744 -0.327 -5.355 1 98.88 77 ILE B CA 1
ATOM 1574 C C . ILE B 1 77 ? -4.645 0.899 -5.238 1 98.88 77 ILE B C 1
ATOM 1576 O O . ILE B 1 77 ? -4.461 1.886 -5.957 1 98.88 77 ILE B O 1
ATOM 1580 N N . HIS B 1 78 ? -5.598 0.782 -4.355 1 98.69 78 HIS B N 1
ATOM 1581 C CA . HIS B 1 78 ? -6.621 1.812 -4.23 1 98.69 78 HIS B CA 1
ATOM 1582 C C . HIS B 1 78 ? -6.297 2.781 -3.102 1 98.69 78 HIS B C 1
ATOM 1584 O O . HIS B 1 78 ? -6.352 3.998 -3.287 1 98.69 78 HIS B O 1
ATOM 1590 N N . HIS B 1 79 ? -6.02 2.27 -1.894 1 98.75 79 HIS B N 1
ATOM 1591 C CA . HIS B 1 79 ? -5.734 3.129 -0.75 1 98.75 79 HIS B CA 1
ATOM 1592 C C . HIS B 1 79 ? -4.914 2.389 0.302 1 98.75 79 HIS B C 1
ATOM 1594 O O . HIS B 1 79 ? -4.758 1.168 0.23 1 98.75 79 HIS B O 1
ATOM 1600 N N . ILE B 1 80 ? -4.309 3.105 1.192 1 98.88 80 ILE B N 1
ATOM 1601 C CA . ILE B 1 80 ? -3.689 2.57 2.4 1 98.88 80 ILE B CA 1
ATOM 1602 C C . ILE B 1 80 ? -4.434 3.08 3.631 1 98.88 80 ILE B C 1
ATOM 1604 O O . ILE B 1 80 ? -4.977 4.188 3.623 1 98.88 80 ILE B O 1
ATOM 1608 N N . CYS B 1 81 ? -4.488 2.268 4.648 1 98.81 81 CYS B N 1
ATOM 1609 C CA . CYS B 1 81 ? -5.234 2.609 5.852 1 98.81 81 CYS B CA 1
ATOM 1610 C C . CYS B 1 81 ? -4.324 2.613 7.074 1 98.81 81 CYS B C 1
ATOM 1612 O O . CYS B 1 81 ? -3.678 1.609 7.375 1 98.81 81 CYS B O 1
ATOM 1614 N N . TYR B 1 82 ? -4.246 3.736 7.773 1 98.81 82 TYR B N 1
ATOM 1615 C CA . TYR B 1 82 ? -3.549 3.846 9.055 1 98.81 82 TYR B CA 1
ATOM 1616 C C . TYR B 1 82 ? -4.531 3.83 10.211 1 98.81 82 TYR B C 1
ATOM 1618 O O . TYR B 1 82 ? -5.605 4.434 10.133 1 98.81 82 TYR B O 1
ATOM 1626 N N . GLU B 1 83 ? -4.117 3.213 11.289 1 98.69 83 GLU B N 1
ATOM 1627 C CA . GLU B 1 83 ? -4.902 3.289 12.516 1 98.69 83 GLU B CA 1
ATOM 1628 C C . GLU B 1 83 ? -4.59 4.566 13.297 1 98.69 83 GLU B C 1
ATOM 1630 O O . GLU B 1 83 ? -3.449 5.031 13.297 1 98.69 83 GLU B O 1
ATOM 1635 N N . VAL B 1 84 ? -5.598 5.094 13.938 1 98.56 84 VAL B N 1
ATOM 1636 C CA . VAL B 1 84 ? -5.438 6.199 14.875 1 98.56 84 VAL B CA 1
ATOM 1637 C C . VAL B 1 84 ? -6.156 5.871 16.188 1 98.56 84 VAL B C 1
ATOM 1639 O O . VAL B 1 84 ? -7.137 5.121 16.188 1 98.56 84 VAL B O 1
ATOM 1642 N N . GLU B 1 85 ? -5.707 6.363 17.297 1 98 85 GLU B N 1
ATOM 1643 C CA . GLU B 1 85 ? -6.273 6.066 18.609 1 98 85 GLU B CA 1
ATOM 1644 C C . GLU B 1 85 ? -7.637 6.727 18.781 1 98 85 GLU B C 1
ATOM 1646 O O . GLU B 1 85 ? -8.555 6.125 19.344 1 98 85 GLU B O 1
ATOM 1651 N N . ASP B 1 86 ? -7.801 7.914 18.406 1 98 86 ASP B N 1
ATOM 1652 C CA . ASP B 1 86 ? -9.016 8.719 18.484 1 98 86 ASP B CA 1
ATOM 1653 C C . ASP B 1 86 ? -9.305 9.406 17.156 1 98 86 ASP B C 1
ATOM 1655 O O . ASP B 1 86 ? -8.688 10.422 16.828 1 98 86 ASP B O 1
ATOM 1659 N N . ILE B 1 87 ? -10.273 8.898 16.453 1 98 87 ILE B N 1
ATOM 1660 C CA . ILE B 1 87 ? -10.508 9.305 15.078 1 98 87 ILE B CA 1
ATOM 1661 C C . ILE B 1 87 ? -11.023 10.742 15.047 1 98 87 ILE B C 1
ATOM 1663 O O . ILE B 1 87 ? -10.719 11.5 14.125 1 98 87 ILE B O 1
ATOM 1667 N N . LEU B 1 88 ? -11.805 11.141 16 1 97.75 88 LEU B N 1
ATOM 1668 C CA . LEU B 1 88 ? -12.336 12.5 16.047 1 97.75 88 LEU B CA 1
ATOM 1669 C C . LEU B 1 88 ? -11.219 13.5 16.344 1 97.75 88 LEU B C 1
ATOM 1671 O O . LEU B 1 88 ? -11.156 14.562 15.719 1 97.75 88 LEU B O 1
ATOM 1675 N N . ALA B 1 89 ? -10.383 13.156 17.297 1 97.88 89 ALA B N 1
ATOM 1676 C CA . ALA B 1 89 ? -9.234 14.016 17.578 1 97.88 89 ALA B CA 1
ATOM 1677 C C . ALA B 1 89 ? -8.32 14.141 16.359 1 97.88 89 ALA B C 1
ATOM 1679 O O . ALA B 1 89 ? -7.828 15.227 16.062 1 97.88 89 ALA B O 1
ATOM 1680 N N . ALA B 1 90 ? -8.062 13 15.695 1 97.75 90 ALA B N 1
ATOM 1681 C CA . ALA B 1 90 ? -7.254 13.016 14.484 1 97.75 90 ALA B CA 1
ATOM 1682 C C . ALA B 1 90 ? -7.883 13.914 13.422 1 97.75 90 ALA B C 1
ATOM 1684 O O . ALA B 1 90 ? -7.199 14.75 12.82 1 97.75 90 ALA B O 1
ATOM 1685 N N . ARG B 1 91 ? -9.156 13.719 13.156 1 97.62 91 ARG B N 1
ATOM 1686 C CA . ARG B 1 91 ? -9.883 14.523 12.18 1 97.62 91 ARG B CA 1
ATOM 1687 C C . ARG B 1 91 ? -9.711 16.016 12.453 1 97.62 91 ARG B C 1
ATOM 1689 O O . ARG B 1 91 ? -9.359 16.781 11.562 1 97.62 91 ARG B O 1
ATOM 1696 N N . ASP B 1 92 ? -9.984 16.375 13.703 1 97.44 92 ASP B N 1
ATOM 1697 C CA . ASP B 1 92 ? -9.922 17.797 14.086 1 97.44 92 ASP B CA 1
ATOM 1698 C C . ASP B 1 92 ? -8.523 18.359 13.891 1 97.44 92 ASP B C 1
ATOM 1700 O O . ASP B 1 92 ? -8.359 19.469 13.375 1 97.44 92 ASP B O 1
ATOM 1704 N N . ARG B 1 93 ? -7.566 17.609 14.281 1 96.88 93 ARG B N 1
ATOM 1705 C CA . ARG B 1 93 ? -6.18 18.031 14.117 1 96.88 93 ARG B CA 1
ATOM 1706 C C . ARG B 1 93 ? -5.82 18.203 12.648 1 96.88 93 ARG B C 1
ATOM 1708 O O . ARG B 1 93 ? -5.203 19.203 12.266 1 96.88 93 ARG B O 1
ATOM 1715 N N . LEU B 1 94 ? -6.141 17.234 11.805 1 97.25 94 LEU B N 1
ATOM 1716 C CA . LEU B 1 94 ? -5.805 17.25 10.383 1 97.25 94 LEU B CA 1
ATOM 1717 C C . LEU B 1 94 ? -6.516 18.391 9.664 1 97.25 94 LEU B C 1
ATOM 1719 O O . LEU B 1 94 ? -5.914 19.094 8.852 1 97.25 94 LEU B O 1
ATOM 1723 N N . LYS B 1 95 ? -7.75 18.625 10 1 96.25 95 LYS B N 1
ATOM 1724 C CA . LYS B 1 95 ? -8.477 19.75 9.422 1 96.25 95 LYS B CA 1
ATOM 1725 C C . LYS B 1 95 ? -7.828 21.078 9.805 1 96.25 95 LYS B C 1
ATOM 1727 O O . LYS B 1 95 ? -7.707 21.984 8.969 1 96.25 95 LYS B O 1
ATOM 1732 N N . ALA B 1 96 ? -7.457 21.188 11.016 1 96.38 96 ALA B N 1
ATOM 1733 C CA . ALA B 1 96 ? -6.82 22.406 11.5 1 96.38 96 ALA B CA 1
ATOM 1734 C C . ALA B 1 96 ? -5.516 22.672 10.75 1 96.38 96 ALA B C 1
ATOM 1736 O O . ALA B 1 96 ? -5.102 23.828 10.609 1 96.38 96 ALA B O 1
ATOM 1737 N N . GLN B 1 97 ? -4.93 21.625 10.258 1 95.69 97 GLN B N 1
ATOM 1738 C CA . GLN B 1 97 ? -3.666 21.734 9.539 1 95.69 97 GLN B CA 1
ATOM 1739 C C . GLN B 1 97 ? -3.895 21.844 8.031 1 95.69 97 GLN B C 1
ATOM 1741 O O . GLN B 1 97 ? -2.945 21.781 7.25 1 95.69 97 GLN B O 1
ATOM 1746 N N . GLY B 1 98 ? -5.148 21.844 7.602 1 94.62 98 GLY B N 1
ATOM 1747 C CA . GLY B 1 98 ? -5.469 22.141 6.215 1 94.62 98 GLY B CA 1
ATOM 1748 C C . GLY B 1 98 ? -5.73 20.891 5.383 1 94.62 98 GLY B C 1
ATOM 1749 O O . GLY B 1 98 ? -5.906 20.984 4.164 1 94.62 98 GLY B O 1
ATOM 1750 N N . MET B 1 99 ? -5.762 19.75 6.023 1 95.56 99 MET B N 1
ATOM 1751 C CA . MET B 1 99 ? -6.035 18.531 5.277 1 95.56 99 MET B CA 1
ATOM 1752 C C . MET B 1 99 ? -7.516 18.422 4.941 1 95.56 99 MET B C 1
ATOM 1754 O O . MET B 1 99 ? -8.375 18.766 5.754 1 95.56 99 MET B O 1
ATOM 1758 N N . ARG B 1 100 ? -7.805 18.016 3.738 1 95.62 100 ARG B N 1
ATOM 1759 C CA . ARG B 1 100 ? -9.188 17.812 3.32 1 95.62 100 ARG B CA 1
ATOM 1760 C C . ARG B 1 100 ? -9.672 16.422 3.705 1 95.62 100 ARG B C 1
ATOM 1762 O O . ARG B 1 100 ? -9.07 15.414 3.314 1 95.62 100 ARG B O 1
ATOM 1769 N N . VAL B 1 101 ? -10.672 16.312 4.496 1 96.12 101 VAL B N 1
ATOM 1770 C CA . VAL B 1 101 ? -11.391 15.078 4.812 1 96.12 101 VAL B CA 1
ATOM 1771 C C . VAL B 1 101 ? -12.523 14.859 3.816 1 96.12 101 VAL B C 1
ATOM 1773 O O . VAL B 1 101 ? -13.367 15.742 3.633 1 96.12 101 VAL B O 1
ATOM 1776 N N . LEU B 1 102 ? -12.57 13.758 3.16 1 95.25 102 LEU B N 1
ATOM 1777 C CA . LEU B 1 102 ? -13.57 13.5 2.125 1 95.25 102 LEU B CA 1
ATOM 1778 C C . LEU B 1 102 ? -14.953 13.312 2.736 1 95.25 102 LEU B C 1
ATOM 1780 O O . LEU B 1 102 ? -15.07 12.891 3.889 1 95.25 102 LEU B O 1
ATOM 1784 N N . GLY B 1 103 ? -15.953 13.492 1.898 1 91.81 103 GLY B N 1
ATOM 1785 C CA . GLY B 1 103 ? -17.328 13.383 2.363 1 91.81 103 GLY B CA 1
ATOM 1786 C C . GLY B 1 103 ? -17.797 14.594 3.152 1 91.81 103 GLY B C 1
ATOM 1787 O O . GLY B 1 103 ? -17.453 15.727 2.816 1 91.81 103 GLY B O 1
ATOM 1788 N N . ASP B 1 104 ? -18.578 14.328 4.25 1 90 104 ASP B N 1
ATOM 1789 C CA . ASP B 1 104 ? -19.141 15.422 5.047 1 90 104 ASP B CA 1
ATOM 1790 C C . ASP B 1 104 ? -18.25 15.727 6.254 1 90 104 ASP B C 1
ATOM 1792 O O . ASP B 1 104 ? -18.656 16.484 7.148 1 90 104 ASP B O 1
ATOM 1796 N N . GLY B 1 105 ? -17.109 15.062 6.281 1 89.5 105 GLY B N 1
ATOM 1797 C CA . GLY B 1 105 ? -16.156 15.32 7.34 1 89.5 105 GLY B CA 1
ATOM 1798 C C . GLY B 1 105 ? -16.391 14.484 8.586 1 89.5 105 GLY B C 1
ATOM 1799 O O . GLY B 1 105 ? -15.617 14.547 9.539 1 89.5 105 GLY B O 1
ATOM 1800 N N . GLU B 1 106 ? -17.406 13.719 8.539 1 93.56 106 GLU B N 1
ATOM 1801 C CA . GLU B 1 106 ? -17.703 12.852 9.672 1 93.56 106 GLU B CA 1
ATOM 1802 C C . GLU B 1 106 ? -17.266 11.414 9.398 1 93.56 106 GLU B C 1
ATOM 1804 O O . GLU B 1 106 ? -17.359 10.93 8.273 1 93.56 106 GLU B O 1
ATOM 1809 N N . PRO B 1 107 ? -16.75 10.758 10.469 1 95.44 107 PRO B N 1
ATOM 1810 C CA . PRO B 1 107 ? -16.391 9.344 10.289 1 95.44 107 PRO B CA 1
ATOM 1811 C C . PRO B 1 107 ? -17.594 8.477 9.906 1 95.44 107 PRO B C 1
ATOM 1813 O O . PRO B 1 107 ? -18.719 8.766 10.328 1 95.44 107 PRO B O 1
ATOM 1816 N N . LYS B 1 108 ? -17.312 7.559 9.047 1 93.12 108 LYS B N 1
ATOM 1817 C CA . LYS B 1 108 ? -18.281 6.516 8.719 1 93.12 108 LYS B CA 1
ATOM 1818 C C . LYS B 1 108 ? -17.797 5.148 9.211 1 93.12 108 LYS B C 1
ATOM 1820 O O . LYS B 1 108 ? -16.625 4.969 9.508 1 93.12 108 LYS B O 1
ATOM 1825 N N . ILE B 1 109 ? -18.75 4.242 9.352 1 90.94 109 ILE B N 1
ATOM 1826 C CA . ILE B 1 109 ? -18.375 2.902 9.797 1 90.94 109 ILE B CA 1
ATOM 1827 C C . ILE B 1 109 ? -17.75 2.129 8.633 1 90.94 109 ILE B C 1
ATOM 1829 O O . ILE B 1 109 ? -18.344 1.994 7.57 1 90.94 109 ILE B O 1
ATOM 1833 N N . GLY B 1 110 ? -16.594 1.605 8.82 1 87.88 110 GLY B N 1
ATOM 1834 C CA . GLY B 1 110 ? -15.867 0.884 7.793 1 87.88 110 GLY B CA 1
ATOM 1835 C C . GLY B 1 110 ? -16.125 -0.611 7.816 1 87.88 110 GLY B C 1
ATOM 1836 O O . GLY B 1 110 ? -17.031 -1.08 8.5 1 87.88 110 GLY B O 1
ATOM 1837 N N . ALA B 1 111 ? -15.352 -1.352 6.965 1 80.88 111 ALA B N 1
ATOM 1838 C CA . ALA B 1 111 ? -15.531 -2.785 6.742 1 80.88 111 ALA B CA 1
ATOM 1839 C C . ALA B 1 111 ? -15.312 -3.568 8.039 1 80.88 111 ALA B C 1
ATOM 1841 O O . ALA B 1 111 ? -15.852 -4.668 8.195 1 80.88 111 ALA B O 1
ATOM 1842 N N . HIS B 1 112 ? -14.492 -3.027 8.961 1 83.75 112 HIS B N 1
ATOM 1843 C CA . HIS B 1 112 ? -14.203 -3.717 10.211 1 83.75 112 HIS B CA 1
ATOM 1844 C C . HIS B 1 112 ? -15.133 -3.25 11.328 1 83.75 112 HIS B C 1
ATOM 1846 O O . HIS B 1 112 ? -14.812 -3.396 12.516 1 83.75 112 HIS B O 1
ATOM 1852 N N . ASP B 1 113 ? -16.188 -2.508 10.977 1 88.88 113 ASP B N 1
ATOM 1853 C CA . ASP B 1 113 ? -17.172 -2.008 11.93 1 88.88 113 ASP B CA 1
ATOM 1854 C C . ASP B 1 113 ? -16.547 -0.967 12.859 1 88.88 113 ASP B C 1
ATOM 1856 O O . ASP B 1 113 ? -16.859 -0.927 14.047 1 88.88 113 ASP B O 1
ATOM 1860 N N . ARG B 1 114 ? -15.586 -0.273 12.43 1 94.62 114 ARG B N 1
ATOM 1861 C CA . ARG B 1 114 ? -14.945 0.833 13.125 1 94.62 114 ARG B CA 1
ATOM 1862 C C . ARG B 1 114 ? -15.086 2.133 12.344 1 94.62 114 ARG B C 1
ATOM 1864 O O . ARG B 1 114 ? -15.172 2.113 11.109 1 94.62 114 ARG B O 1
ATOM 1871 N N . PRO B 1 115 ? -15.086 3.221 13.07 1 97.06 115 PRO B N 1
ATOM 1872 C CA . PRO B 1 115 ? -15.141 4.508 12.367 1 97.06 115 PRO B CA 1
ATOM 1873 C C . PRO B 1 115 ? -13.93 4.738 11.469 1 97.06 115 PRO B C 1
ATOM 1875 O O . PRO B 1 115 ? -12.797 4.457 11.867 1 97.06 115 PRO B O 1
ATOM 1878 N N . VAL B 1 116 ? -14.18 5.227 10.273 1 97.56 116 VAL B N 1
ATOM 1879 C CA . VAL B 1 116 ? -13.102 5.512 9.328 1 97.56 116 VAL B CA 1
ATOM 1880 C C . VAL B 1 116 ? -13.32 6.887 8.703 1 97.56 116 VAL B C 1
ATOM 1882 O O . VAL B 1 116 ? -14.438 7.418 8.719 1 97.56 116 VAL B O 1
ATOM 1885 N N . LEU B 1 117 ? -12.242 7.465 8.242 1 97.12 117 LEU B N 1
ATOM 1886 C CA . LEU B 1 117 ? -12.203 8.68 7.434 1 97.12 117 LEU B CA 1
ATOM 1887 C C . LEU B 1 117 ? -11.258 8.516 6.25 1 97.12 117 LEU B C 1
ATOM 1889 O O . LEU B 1 117 ? -10.289 7.75 6.324 1 97.12 117 LEU B O 1
ATOM 1893 N N . PHE B 1 118 ? -11.578 9.25 5.184 1 97.75 118 PHE B N 1
ATOM 1894 C CA . PHE B 1 118 ? -10.672 9.289 4.047 1 97.75 118 PHE B CA 1
ATOM 1895 C C . PHE B 1 118 ? -10.102 10.688 3.848 1 97.75 118 PHE B C 1
ATOM 1897 O O . PHE B 1 118 ? -10.828 11.68 3.951 1 97.75 118 PHE B O 1
ATOM 1904 N N . LEU B 1 119 ? -8.82 10.711 3.637 1 97.88 119 LEU B N 1
ATOM 1905 C CA . LEU B 1 119 ? -8.125 11.953 3.32 1 97.88 119 LEU B CA 1
ATOM 1906 C C . LEU B 1 119 ? -7.871 12.07 1.821 1 97.88 119 LEU B C 1
ATOM 1908 O O . LEU B 1 119 ? -7.543 11.086 1.164 1 97.88 119 LEU B O 1
ATOM 1912 N N . HIS B 1 120 ? -8.016 13.234 1.242 1 96.81 120 HIS B N 1
ATOM 1913 C CA . HIS B 1 120 ? -7.938 13.477 -0.193 1 96.81 120 HIS B CA 1
ATOM 1914 C C . HIS B 1 120 ? -6.539 13.18 -0.725 1 96.81 120 HIS B C 1
ATOM 1916 O O . HIS B 1 120 ? -5.547 13.664 -0.175 1 96.81 120 HIS B O 1
ATOM 1922 N N . PRO B 1 121 ? -6.449 12.469 -1.823 1 97.62 121 PRO B N 1
ATOM 1923 C CA . PRO B 1 121 ? -5.141 12.062 -2.34 1 97.62 121 PRO B CA 1
ATOM 1924 C C . PRO B 1 121 ? -4.258 13.25 -2.713 1 97.62 121 PRO B C 1
ATOM 1926 O O . PRO B 1 121 ? -3.031 13.164 -2.619 1 97.62 121 PRO B O 1
ATOM 1929 N N . LYS B 1 122 ? -4.785 14.359 -3.105 1 95 122 LYS B N 1
ATOM 1930 C CA . LYS B 1 122 ? -4.004 15.523 -3.504 1 95 122 LYS B CA 1
ATOM 1931 C C . LYS B 1 122 ? -3.23 16.094 -2.318 1 95 122 LYS B C 1
ATOM 1933 O O . LYS B 1 122 ? -2.25 16.828 -2.502 1 95 122 LYS B O 1
ATOM 1938 N N . ASP B 1 123 ? -3.721 15.812 -1.11 1 96.62 123 ASP B N 1
ATOM 1939 C CA . ASP B 1 123 ? -3.051 16.312 0.085 1 96.62 123 ASP B CA 1
ATOM 1940 C C . ASP B 1 123 ? -1.984 15.336 0.569 1 96.62 123 ASP B C 1
ATOM 1942 O O . ASP B 1 123 ? -1.203 15.656 1.467 1 96.62 123 ASP B O 1
ATOM 1946 N N . LEU B 1 124 ? -1.969 14.172 0.026 1 98.06 124 LEU B N 1
ATOM 1947 C CA . LEU B 1 124 ? -1.066 13.117 0.483 1 98.06 124 LEU B CA 1
ATOM 1948 C C . LEU B 1 124 ? -0.354 12.461 -0.696 1 98.06 124 LEU B C 1
ATOM 1950 O O . LEU B 1 124 ? -0.315 11.234 -0.798 1 98.06 124 LEU B O 1
ATOM 1954 N N . PHE B 1 125 ? 0.061 13.352 -1.588 1 98.19 125 PHE B N 1
ATOM 1955 C CA . PHE B 1 125 ? 0.99 13 -2.654 1 98.19 125 PHE B CA 1
ATOM 1956 C C . PHE B 1 125 ? 0.409 11.906 -3.541 1 98.19 125 PHE B C 1
ATOM 1958 O O . PHE B 1 125 ? 1.077 10.914 -3.826 1 98.19 125 PHE B O 1
ATOM 1965 N N . GLY B 1 126 ? -0.843 12.055 -3.938 1 98.31 126 GLY B N 1
ATOM 1966 C CA . GLY B 1 126 ? -1.515 11.172 -4.883 1 98.31 126 GLY B CA 1
ATOM 1967 C C . GLY B 1 126 ? -2.018 9.891 -4.25 1 98.31 126 GLY B C 1
ATOM 1968 O O . GLY B 1 126 ? -2.496 8.992 -4.949 1 98.31 126 GLY B O 1
ATOM 1969 N N . THR B 1 127 ? -1.893 9.727 -2.973 1 98.69 127 THR B N 1
ATOM 1970 C CA . THR B 1 127 ? -2.277 8.508 -2.266 1 98.69 127 THR B CA 1
ATOM 1971 C C . THR B 1 127 ? -3.594 8.711 -1.521 1 98.69 127 THR B C 1
ATOM 1973 O O . THR B 1 127 ? -3.729 9.648 -0.729 1 98.69 127 THR B O 1
ATOM 1976 N N . LEU B 1 128 ? -4.602 7.898 -1.821 1 98.56 128 LEU B N 1
ATOM 1977 C CA . LEU B 1 128 ? -5.812 7.871 -1.01 1 98.56 128 LEU B CA 1
ATOM 1978 C C . LEU B 1 128 ? -5.551 7.203 0.336 1 98.56 128 LEU B C 1
ATOM 1980 O O . LEU B 1 128 ? -5.148 6.039 0.388 1 98.56 128 LEU B O 1
ATOM 1984 N N . VAL B 1 129 ? -5.766 7.953 1.407 1 98.62 129 VAL B N 1
ATOM 1985 C CA . VAL B 1 129 ? -5.449 7.465 2.744 1 98.62 129 VAL B CA 1
ATOM 1986 C C . VAL B 1 129 ? -6.734 7.316 3.557 1 98.62 129 VAL B C 1
ATOM 1988 O O . VAL B 1 129 ? -7.555 8.234 3.607 1 98.62 129 VAL B O 1
ATOM 1991 N N . GLU B 1 130 ? -6.93 6.156 4.07 1 98.44 130 GLU B N 1
ATOM 1992 C CA . GLU B 1 130 ? -7.969 5.871 5.055 1 98.44 130 GLU B CA 1
ATOM 1993 C C . GLU B 1 130 ? -7.41 5.918 6.473 1 98.44 130 GLU B C 1
ATOM 1995 O O . GLU B 1 130 ? -6.32 5.402 6.734 1 98.44 130 GLU B O 1
ATOM 2000 N N . LEU B 1 131 ? -8.094 6.609 7.363 1 98.25 131 LEU B N 1
ATOM 2001 C CA . LEU B 1 131 ? -7.852 6.496 8.797 1 98.25 131 LEU B CA 1
ATOM 2002 C C . LEU B 1 131 ? -8.922 5.629 9.461 1 98.25 131 LEU B C 1
ATOM 2004 O O . LEU B 1 131 ? -10.102 5.746 9.141 1 98.25 131 LEU B O 1
ATOM 2008 N N . GLU B 1 132 ? -8.477 4.762 10.32 1 98.31 132 GLU B N 1
ATOM 2009 C CA . GLU B 1 132 ? -9.398 3.902 11.055 1 98.31 132 GLU B CA 1
ATOM 2010 C C . GLU B 1 132 ? -9.125 3.961 12.555 1 98.31 132 GLU B C 1
ATOM 2012 O O . GLU B 1 132 ? -7.973 3.885 12.984 1 98.31 132 GLU B O 1
ATOM 2017 N N . GLN B 1 133 ? -10.242 4.141 13.32 1 98.25 133 GLN B N 1
ATOM 2018 C CA . GLN B 1 133 ? -10.109 4.066 14.773 1 98.25 133 GLN B CA 1
ATOM 2019 C C . GLN B 1 133 ? -9.562 2.709 15.203 1 98.25 133 GLN B C 1
ATOM 2021 O O . GLN B 1 133 ? -10.039 1.668 14.75 1 98.25 133 GLN B O 1
ATOM 2026 N N . ALA B 1 134 ? -8.492 2.756 16.016 1 95.19 134 ALA B N 1
ATOM 2027 C CA . ALA B 1 134 ? -7.871 1.52 16.484 1 95.19 134 ALA B CA 1
ATOM 2028 C C . ALA B 1 134 ? -8.836 0.724 17.359 1 95.19 134 ALA B C 1
ATOM 2030 O O . ALA B 1 134 ? -9.688 1.302 18.047 1 95.19 134 ALA B O 1
#

Secondary structure (DSSP, 8-state):
---SEEEEEEE-S-HHHHHHIIIIIS--EEPPPEEEGGGTEEEEEEE-SS-EEEEEEE-STT-TTHHHHHH-TT-EEEEEEEEES-HHHHHHHHHHTTPPBSTTSS-EE-TTSSEEEEE-GGGTTT--EEEEE-/---SEEEEEEE-S-HHHHHHIIIIIS--EEPPPEEEGGGTEEEEEEE-SS-EEEEEEE-STT-TTHHHHHH-TT-EEEEEEEEES-HHHHHHHHHHTTPPBSTTSS-EE-TTSSEEEEE-GGGTTT--EEEEE-

pLDDT: mean 96.95, std 3.02, range [80.88, 98.94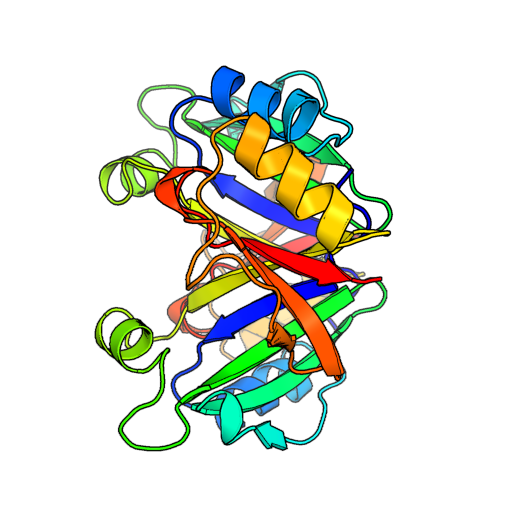]

InterPro domains:
  IPR017515 Methylmalonyl-CoA epimerase [TIGR03081] (4-133)
  IPR017515 Methylmalonyl-CoA epimerase [cd07249] (5-133)
  IPR029068 Glyoxalase/Bleomycin resistance protein/Dihydroxybiphenyl dioxygenase [G3DSA:3.10.180.10] (1-134)
  IPR029068 Glyoxalase/Bleomycin resistance protein/Dihydroxybiphenyl dioxygenase [SSF54593] (1-133)
  IPR037523 Vicinal oxygen chelate (VOC), core domain [PS51819] (4-134)
  IPR051785 Methylmalonyl-CoA/ethylmalonyl-CoA epimerase [PTHR43048] (1-134)

Foldseek 3Di:
DFDAFAEWEKEAADPVVVQCCCCPVVPFDKDDWDDDVVQQWIWMWTDDPRHIYIYIYGHDPPHPCVVVCVVVVRIGTAAIETEDQDVVVVLVVCVVVPWDWPDPSFFDQDPVRFTKIWTDCVVVVNHIYMYTHD/DFDAFAEWEKEAADPVVVQCCCCPVVPFDKDDWDDDVVQQWIWMWTDDPRHIYIYIYGHDPPHPCVVVCVVVVRIGTAAIETEDQDVVVVLVVCVVVPWDWPDPSFFDQDPVRFTKIWTDCVVVVNHIYMYTHD

Nearest PDB structures (foldseek):
  6qh4-assembly2_B  TM=9.848E-01  e=1.352E-20  Homo sapiens
  6qh4-assembly1_C  TM=9.793E-01  e=1.618E-20  Homo sapiens
  6qh4-assembly2_D-2  TM=9.818E-01  e=4.219E-20  Homo sapiens
  6qh4-assembly1_A  TM=9.847E-01  e=8.658E-20  Homo sapiens
  3rmu-assembly2_D  TM=9.638E-01  e=3.647E-19  Homo sapiens

Sequence (268 aa):
MIGRLNHVAIVVPDLAAASGTYRDTLGARVSAPVDLPAHGVTTVFVELPNTKIELLHPLGADSPIAKFLEKNPSGGIHHICYEVEDILAARDRLKAQGMRVLGDGEPKIGAHDRPVLFLHPKDLFGTLVELEQAMIGRLNHVAIVVPDLAAASGTYRDTLGARVSAPVDLPAHGVTTVFVELPNTKIELLHPLGADSPIAKFLEKNPSGGIHHICYEVEDILAARDRLKAQGMRVLGDGEPKIGAHDRPVLFLHPKDLFGTLVELEQA

Solvent-accessible surface area (backbone atoms only — not comparable to full-atom values): 13689 Å² total; per-residue (Å²): 91,52,46,39,56,54,33,39,32,31,36,34,79,47,58,70,60,50,49,45,43,41,32,72,72,38,44,34,52,60,55,72,77,43,80,36,74,96,67,17,27,31,35,29,43,36,53,38,86,54,37,33,38,35,39,34,24,63,34,71,93,78,14,78,53,43,64,57,39,70,77,26,67,52,22,21,74,59,36,41,27,32,20,24,83,48,51,66,61,49,51,54,51,38,45,74,71,68,46,56,53,50,85,90,62,61,67,41,74,41,98,83,73,31,47,24,44,40,39,45,24,84,78,51,39,41,31,35,35,33,40,31,39,100,96,52,46,38,55,55,31,38,32,31,36,33,79,46,59,68,61,51,51,46,43,42,32,73,70,38,41,34,53,62,53,73,77,43,81,37,74,95,67,17,28,31,37,30,43,36,53,38,86,54,38,32,39,35,40,34,28,64,33,72,96,80,15,78,53,43,65,57,38,69,78,27,69,51,20,21,73,58,35,41,28,31,19,27,85,48,50,66,62,49,48,54,53,38,45,75,72,67,46,54,55,51,84,90,64,62,69,42,74,41,97,84,74,30,46,25,44,40,38,44,24,82,78,50,39,39,31,35,35,34,40,30,39,101

Organism: Rhodospirillum centenum (strain ATCC 51521 / SW) (NCBI:txid414684)